Protein AF-A0A6J4S5M1-F1 (afdb_monomer_lite)

Sequence (259 aa):
MTPRRGAIPGRSWAFAGSAVATAALLAVGCGRDEQPAEPPVASAVAPAPPDEVLTVEQASKYRDGQQLTVRGALVIEGGRSRLCHVLLESYPPQCGQVSLQVEGLDRDRLTLEEVRGVAWKSDVTLSGTVADGVLRVSDIVTSTSRGNRAVGPDTSGKRTAGPSIAMERPSEPRPCPLRFGDDEPPQFDARTLLGSREADARAAAERFGCELRVTRRDGRGLDITGDLRADRIDVELRDGFVVALTDEGWTSYAPMPRK

Foldseek 3Di:
DDDDDDDDDDDDDDDDDDDDDDDDDDDDDDDDPPPPPPPPPPPQDPADPPPDEAELVRVLPDAFFHKHKYKAKWKAAPNWIKGANDWDPDVVTDHDDGIATEPPDDCVPDDWDDDPRMTIDGIWIFIATDHPSYGYGPDTPPPPVPPDDPDDPDDPDPPPPDPPQDFDQDPDFDAAQPDPDDPDPRPDGLSVQAFPFPVVSQVVLVVSQAGEAEQEEQNRGDDDDPDAGSRYWYFHYYPRGTRDTDCSRPPVPPPDPDD

Structure (mmCIF, N/CA/C/O backbone):
data_AF-A0A6J4S5M1-F1
#
_entry.id   AF-A0A6J4S5M1-F1
#
loop_
_atom_site.group_PDB
_atom_site.id
_atom_site.type_symbol
_atom_site.label_atom_id
_atom_site.label_alt_id
_atom_site.label_comp_id
_atom_site.label_asym_id
_atom_site.label_entity_id
_atom_site.label_seq_id
_atom_site.pdbx_PDB_ins_code
_atom_site.Cartn_x
_atom_site.Cartn_y
_atom_site.Cartn_z
_atom_site.occupancy
_atom_site.B_iso_or_equiv
_atom_site.auth_seq_id
_atom_site.auth_comp_i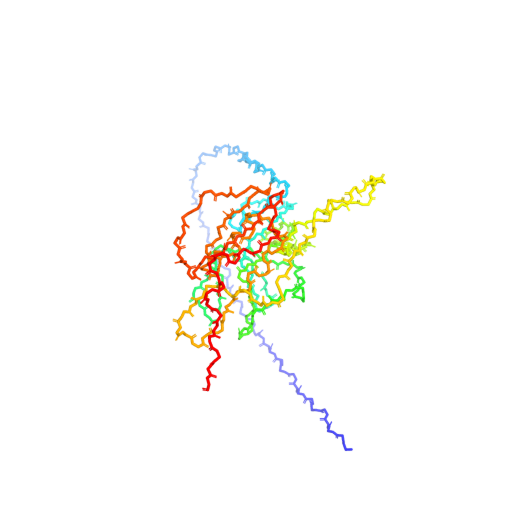d
_atom_site.auth_asym_id
_atom_site.auth_atom_id
_atom_site.pdbx_PDB_model_num
ATOM 1 N N . MET A 1 1 ? 13.535 -50.105 16.460 1.00 51.47 1 MET A N 1
ATOM 2 C CA . MET A 1 1 ? 14.336 -49.305 17.411 1.00 51.47 1 MET A CA 1
ATOM 3 C C . MET A 1 1 ? 13.622 -47.982 17.606 1.00 51.47 1 MET A C 1
ATOM 5 O O . MET A 1 1 ? 13.527 -47.206 16.668 1.00 51.47 1 MET A O 1
ATOM 9 N N . THR A 1 2 ? 13.022 -47.792 18.775 1.00 44.53 2 THR A N 1
ATOM 10 C CA . THR A 1 2 ? 12.067 -46.716 19.075 1.00 44.53 2 THR A CA 1
ATOM 11 C C . THR A 1 2 ? 12.675 -45.843 20.170 1.00 44.53 2 THR A C 1
ATOM 13 O O . THR A 1 2 ? 12.979 -46.393 21.232 1.00 44.53 2 THR A O 1
ATOM 16 N N . PRO A 1 3 ? 12.873 -44.526 19.989 1.00 59.62 3 PRO A N 1
ATOM 17 C CA . PRO A 1 3 ? 13.280 -43.686 21.102 1.00 59.62 3 PRO A CA 1
ATOM 18 C C . PRO A 1 3 ? 12.064 -43.276 21.944 1.00 59.62 3 PRO A C 1
ATOM 20 O O . PRO A 1 3 ? 11.006 -42.888 21.446 1.00 59.62 3 PRO A O 1
ATOM 23 N N . ARG A 1 4 ? 12.250 -43.437 23.255 1.00 59.78 4 ARG A N 1
ATOM 24 C CA . ARG A 1 4 ? 11.322 -43.166 24.355 1.00 59.78 4 ARG A CA 1
ATOM 25 C C . ARG A 1 4 ? 10.960 -41.680 24.452 1.00 59.78 4 ARG A C 1
ATOM 27 O O . ARG A 1 4 ? 11.834 -40.821 24.412 1.00 59.78 4 ARG A O 1
ATOM 34 N N . ARG A 1 5 ? 9.675 -41.410 24.705 1.00 58.78 5 ARG A N 1
ATOM 35 C CA . ARG A 1 5 ? 9.155 -40.126 25.203 1.00 58.78 5 ARG A CA 1
ATOM 36 C C . ARG A 1 5 ? 9.682 -39.880 26.623 1.00 58.78 5 ARG A C 1
ATOM 38 O O . ARG A 1 5 ? 9.411 -40.682 27.515 1.00 58.78 5 ARG A O 1
ATOM 45 N N . GLY A 1 6 ? 10.420 -38.791 26.822 1.00 58.03 6 GLY A N 1
ATOM 46 C CA . GLY A 1 6 ? 10.794 -38.282 28.142 1.00 58.03 6 GLY A CA 1
ATOM 47 C C . GLY A 1 6 ? 9.733 -37.311 28.658 1.00 58.03 6 GLY A C 1
ATOM 48 O O . GLY A 1 6 ? 9.464 -36.298 28.020 1.00 58.03 6 GLY A O 1
ATOM 49 N N . ALA A 1 7 ? 9.121 -37.643 29.793 1.00 61.84 7 ALA A N 1
ATOM 50 C CA . ALA A 1 7 ? 8.240 -36.758 30.545 1.00 61.84 7 ALA A CA 1
ATOM 51 C C . ALA A 1 7 ? 9.083 -35.760 31.358 1.00 61.84 7 ALA A C 1
ATOM 53 O O . ALA A 1 7 ? 10.000 -36.172 32.067 1.00 61.84 7 ALA A O 1
ATOM 54 N N . ILE A 1 8 ? 8.768 -34.466 31.271 1.00 63.97 8 ILE A N 1
ATOM 55 C CA . ILE A 1 8 ? 9.349 -33.426 32.131 1.00 63.97 8 ILE A CA 1
ATOM 56 C C . ILE A 1 8 ? 8.322 -33.100 33.231 1.00 63.97 8 ILE A C 1
ATOM 58 O O . ILE A 1 8 ? 7.173 -32.802 32.897 1.00 63.97 8 ILE A O 1
ATOM 62 N N . PRO A 1 9 ? 8.684 -33.177 34.526 1.00 62.97 9 PRO A N 1
ATOM 63 C CA . PRO A 1 9 ? 7.770 -32.908 35.632 1.00 62.97 9 PRO A CA 1
ATOM 64 C C . PRO A 1 9 ? 7.452 -31.413 35.768 1.00 62.97 9 PRO A C 1
ATOM 66 O O . PRO A 1 9 ? 8.318 -30.549 35.619 1.00 62.97 9 PRO A O 1
ATOM 69 N N . GLY A 1 10 ? 6.183 -31.127 36.070 1.00 55.66 10 GLY A N 1
ATOM 70 C CA . GLY A 1 10 ? 5.645 -29.784 36.252 1.00 55.66 10 GLY A CA 1
ATOM 71 C C . GLY A 1 10 ? 6.246 -29.059 37.456 1.00 55.66 10 GLY A C 1
ATOM 72 O O . GLY A 1 10 ? 6.353 -29.611 38.550 1.00 55.66 10 GLY A O 1
ATOM 73 N N . ARG A 1 11 ? 6.616 -27.793 37.249 1.00 58.16 11 ARG A N 1
ATOM 74 C CA . ARG A 1 11 ? 6.965 -26.860 38.325 1.00 58.16 11 ARG A CA 1
ATOM 75 C C . ARG A 1 11 ? 5.715 -26.074 38.697 1.00 58.16 11 ARG A C 1
ATOM 77 O O . ARG A 1 11 ? 5.285 -25.202 37.949 1.00 58.16 11 ARG A O 1
ATOM 84 N N . SER A 1 12 ? 5.148 -26.398 39.851 1.00 54.44 12 SER A N 1
ATOM 85 C CA . SER A 1 12 ? 4.130 -25.605 40.536 1.00 54.44 12 SER A CA 1
ATOM 86 C C . SER A 1 12 ? 4.778 -24.333 41.085 1.00 54.44 12 SER A C 1
ATOM 88 O O . SER A 1 12 ? 5.712 -24.417 41.880 1.00 54.44 12 SER A O 1
ATOM 90 N N . TRP A 1 13 ? 4.300 -23.161 40.671 1.00 54.44 13 TRP A N 1
ATOM 91 C CA . TRP A 1 13 ? 4.680 -21.887 41.283 1.00 54.44 13 TRP A CA 1
ATOM 92 C C . TRP A 1 13 ? 3.561 -21.482 42.239 1.00 54.44 13 TRP A C 1
ATOM 94 O O . TRP A 1 13 ? 2.485 -21.070 41.815 1.00 54.44 13 TRP A O 1
ATOM 104 N N . ALA A 1 14 ? 3.810 -21.655 43.536 1.00 56.09 14 ALA A N 1
ATOM 105 C CA . ALA A 1 14 ? 3.006 -21.055 44.586 1.00 56.09 14 ALA A CA 1
ATOM 106 C C . ALA A 1 14 ? 3.411 -19.580 44.695 1.00 56.09 14 ALA A C 1
ATOM 108 O O . ALA A 1 14 ? 4.490 -19.271 45.198 1.00 56.09 14 ALA A O 1
ATOM 109 N N . PHE A 1 15 ? 2.571 -18.669 44.208 1.00 59.22 15 PHE A N 1
ATOM 110 C CA . PHE A 1 15 ? 2.710 -17.255 44.535 1.00 59.22 15 PHE A CA 1
ATOM 111 C C . PHE A 1 15 ? 1.973 -16.989 45.846 1.00 59.22 15 PHE A C 1
ATOM 113 O O . PHE A 1 15 ? 0.747 -17.047 45.923 1.00 59.22 15 PHE A O 1
ATOM 120 N N . ALA A 1 16 ? 2.771 -16.770 46.890 1.00 58.41 16 ALA A N 1
ATOM 121 C CA . ALA A 1 16 ? 2.336 -16.301 48.191 1.00 58.41 16 ALA A CA 1
ATOM 122 C C . ALA A 1 16 ? 1.697 -14.912 48.059 1.00 58.41 16 ALA A C 1
ATOM 124 O O . ALA A 1 16 ? 2.229 -14.029 47.386 1.00 58.41 16 ALA A O 1
ATOM 125 N N . GLY A 1 17 ? 0.545 -14.744 48.703 1.00 47.41 17 GLY A N 1
ATOM 126 C CA . GLY A 1 17 ? -0.167 -13.480 48.763 1.00 47.41 17 GLY A CA 1
ATOM 127 C C . GLY A 1 17 ? 0.579 -12.438 49.593 1.00 47.41 17 GLY A C 1
ATOM 128 O O . GLY A 1 17 ? 1.114 -12.732 50.661 1.00 47.41 17 GLY A O 1
ATOM 129 N N . SER A 1 18 ? 0.540 -11.194 49.128 1.00 54.91 18 SER A N 1
ATOM 130 C CA . SER A 1 18 ? 0.771 -10.023 49.966 1.00 54.91 18 SER A CA 1
ATOM 131 C C . SER A 1 18 ? -0.519 -9.223 50.041 1.00 54.91 18 SER A C 1
ATOM 133 O O . SER A 1 18 ? -0.941 -8.589 49.077 1.00 54.91 18 SER A O 1
ATOM 135 N N . ALA A 1 19 ? -1.145 -9.288 51.213 1.00 51.66 19 ALA A N 1
ATOM 136 C CA . ALA A 1 19 ? -2.118 -8.315 51.666 1.00 51.66 19 ALA A CA 1
ATOM 137 C C . ALA A 1 19 ? -1.393 -6.981 51.893 1.00 51.66 19 ALA A C 1
ATOM 139 O O . ALA A 1 19 ? -0.405 -6.944 52.627 1.00 51.66 19 ALA A O 1
ATOM 140 N N . VAL A 1 20 ? -1.872 -5.893 51.287 1.00 56.34 20 VAL A N 1
ATOM 141 C CA . VAL A 1 20 ? -1.439 -4.536 51.641 1.00 56.34 20 VAL A CA 1
ATOM 142 C C . VAL A 1 20 ? -2.659 -3.678 51.947 1.00 56.34 20 VAL A C 1
ATOM 144 O O . VAL A 1 20 ? -3.642 -3.650 51.211 1.00 56.34 20 VAL A O 1
ATOM 147 N N . ALA A 1 21 ? -2.542 -3.049 53.112 1.00 51.88 21 ALA A N 1
ATOM 148 C CA . ALA A 1 21 ? -3.505 -2.291 53.880 1.00 51.88 21 ALA A CA 1
ATOM 149 C C . ALA A 1 21 ? -4.270 -1.204 53.112 1.00 51.88 21 ALA A C 1
ATOM 151 O O . ALA A 1 21 ? -3.707 -0.354 52.427 1.00 51.88 21 ALA A O 1
ATOM 152 N N . THR A 1 22 ? -5.573 -1.192 53.373 1.00 52.47 22 THR A N 1
ATOM 153 C CA . THR A 1 22 ? -6.498 -0.080 53.180 1.00 52.47 22 THR A CA 1
ATOM 154 C C . THR A 1 22 ? -6.103 1.081 54.100 1.00 52.47 22 THR A C 1
ATOM 156 O O . THR A 1 22 ? -6.189 0.956 55.319 1.00 52.47 22 THR A O 1
ATOM 159 N N . ALA A 1 23 ? -5.692 2.218 53.535 1.00 62.56 23 ALA A N 1
ATOM 160 C CA . ALA A 1 23 ? -5.557 3.476 54.266 1.00 62.56 23 ALA A CA 1
ATOM 161 C C . ALA A 1 23 ? -6.645 4.446 53.790 1.00 62.56 23 ALA A C 1
ATOM 163 O O . ALA A 1 23 ? -6.600 4.964 52.676 1.00 62.56 23 ALA A O 1
ATOM 164 N N . ALA A 1 24 ? -7.643 4.646 54.650 1.00 59.38 24 ALA A N 1
ATOM 165 C CA . ALA A 1 24 ? -8.670 5.662 54.503 1.00 59.38 24 ALA A CA 1
ATOM 166 C C . ALA A 1 24 ? -8.089 7.038 54.866 1.00 59.38 24 ALA A C 1
ATOM 168 O O . ALA A 1 24 ? -7.598 7.228 55.978 1.00 59.38 24 ALA A O 1
ATOM 169 N N . LEU A 1 25 ? -8.183 8.001 53.949 1.00 66.19 25 LEU A N 1
ATOM 170 C CA . LEU A 1 25 ? -7.948 9.418 54.221 1.00 66.19 25 LEU A CA 1
ATOM 171 C C . LEU A 1 25 ? -9.183 10.210 53.789 1.00 66.19 25 LEU A C 1
ATOM 173 O O . LEU A 1 25 ? -9.481 10.353 52.607 1.00 66.19 25 LEU A O 1
ATOM 177 N N . LEU A 1 26 ? -9.913 10.685 54.798 1.00 64.19 26 LEU A N 1
ATOM 178 C CA . LEU A 1 26 ? -10.997 11.651 54.690 1.00 64.19 26 LEU A CA 1
ATOM 179 C C . LEU A 1 26 ? -10.384 13.046 54.520 1.00 64.19 26 LEU A C 1
ATOM 181 O O . LEU A 1 26 ? -9.675 13.514 55.409 1.00 64.19 26 LEU A O 1
ATOM 185 N N . ALA A 1 27 ? -10.693 13.723 53.416 1.00 62.88 27 ALA A N 1
ATOM 186 C CA . ALA A 1 27 ? -10.481 15.159 53.270 1.00 62.88 27 ALA A CA 1
ATOM 187 C C . ALA A 1 27 ? -11.801 15.814 52.845 1.00 62.88 27 ALA A C 1
ATOM 189 O O . ALA A 1 27 ? -12.258 15.673 51.714 1.00 62.88 27 ALA A O 1
ATOM 190 N N . VAL A 1 28 ? -12.420 16.502 53.805 1.00 69.50 28 VAL A N 1
ATOM 191 C CA . VAL A 1 28 ? -13.547 17.422 53.629 1.00 69.50 28 VAL A CA 1
ATOM 192 C C . VAL A 1 28 ? -12.989 18.735 53.072 1.00 69.50 28 VAL A C 1
ATOM 194 O O . VAL A 1 28 ? -12.119 19.339 53.695 1.00 69.50 28 VAL A O 1
ATOM 197 N N . GLY A 1 29 ? -13.478 19.174 51.910 1.00 53.75 29 GLY A N 1
ATOM 198 C CA . GLY A 1 29 ? -13.115 20.449 51.287 1.00 53.75 29 GLY A CA 1
ATOM 199 C C . GLY A 1 29 ? -14.322 21.083 50.596 1.00 53.75 29 GLY A C 1
ATOM 200 O O . GLY A 1 29 ? -14.953 20.461 49.749 1.00 53.75 29 GLY A O 1
ATOM 201 N N . CYS A 1 30 ? -14.660 22.298 51.024 1.00 65.94 30 CYS A N 1
ATOM 202 C CA . CYS A 1 30 ? -15.907 23.014 50.770 1.00 65.94 30 CYS A CA 1
ATOM 203 C C . CYS A 1 30 ? -16.084 23.560 49.342 1.00 65.94 30 CYS A C 1
ATOM 205 O O . CYS A 1 30 ? -15.150 24.099 48.755 1.00 65.94 30 CYS A O 1
ATOM 207 N N . GLY A 1 31 ? -17.344 23.545 48.892 1.00 53.50 31 GLY A N 1
ATOM 208 C CA . GLY A 1 31 ? -18.021 24.673 48.242 1.00 53.50 31 GLY A CA 1
ATOM 209 C C . GLY A 1 31 ? -17.458 25.155 46.910 1.00 53.50 31 GLY A C 1
ATOM 210 O O . GLY A 1 31 ? -16.736 26.148 46.858 1.00 53.50 31 GLY A O 1
ATOM 211 N N . ARG A 1 32 ? -17.895 24.526 45.820 1.00 54.03 32 ARG A N 1
ATOM 212 C CA . ARG A 1 32 ? -17.927 25.161 44.502 1.00 54.03 32 ARG A CA 1
ATOM 213 C C . ARG A 1 32 ? -19.351 25.055 43.984 1.00 54.03 32 ARG A C 1
ATOM 215 O O . ARG A 1 32 ? -19.880 23.951 43.938 1.00 54.03 32 ARG A O 1
ATOM 222 N N . ASP A 1 33 ? -19.948 26.199 43.665 1.00 53.25 33 ASP A N 1
ATOM 223 C CA . ASP A 1 33 ? -21.255 26.300 43.027 1.00 53.25 33 ASP A CA 1
ATOM 224 C C . ASP A 1 33 ? -21.344 25.322 41.853 1.00 53.25 33 ASP A C 1
ATOM 226 O O . ASP A 1 33 ? -20.608 25.411 40.866 1.00 53.25 33 ASP A O 1
ATOM 230 N N . GLU A 1 34 ? -22.224 24.343 42.023 1.00 54.97 34 GLU A N 1
ATOM 231 C CA . GLU A 1 34 ? -22.513 23.278 41.080 1.00 54.97 34 GLU A CA 1
ATOM 232 C C . GLU A 1 34 ? -23.358 23.882 39.959 1.00 54.97 34 GLU A C 1
ATOM 234 O O . GLU A 1 34 ? -24.583 23.796 39.952 1.00 54.97 34 GLU A O 1
ATOM 239 N N . GLN A 1 35 ? -22.699 24.588 39.037 1.00 69.31 35 GLN A N 1
ATOM 240 C CA . GLN A 1 35 ? -23.314 24.977 37.778 1.00 69.31 35 GLN A CA 1
ATOM 241 C C . GLN A 1 35 ? -23.708 23.674 37.078 1.00 69.31 35 GLN A C 1
ATOM 243 O O . GLN A 1 35 ? -22.804 22.884 36.792 1.00 69.31 35 GLN A O 1
ATOM 248 N N . PRO A 1 36 ? -25.010 23.408 36.842 1.00 68.50 36 PRO A N 1
ATOM 249 C CA . PRO A 1 36 ? -25.447 22.193 36.177 1.00 68.50 36 PRO A CA 1
ATOM 250 C C . PRO A 1 36 ? -24.706 22.106 34.851 1.00 68.50 36 PRO A C 1
ATOM 252 O O . PRO A 1 36 ? -24.950 22.898 33.941 1.00 68.50 36 PRO A O 1
ATOM 255 N N . ALA A 1 37 ? -23.721 21.212 34.787 1.00 62.72 37 ALA A N 1
ATOM 256 C CA . ALA A 1 37 ? -22.994 20.952 33.569 1.00 62.72 37 ALA A CA 1
ATOM 257 C C . ALA A 1 37 ? -24.025 20.371 32.610 1.00 62.72 37 ALA A C 1
ATOM 259 O O . ALA A 1 37 ? -24.445 19.222 32.763 1.00 62.72 37 ALA A O 1
ATOM 260 N N . GLU A 1 38 ? -24.487 21.191 31.665 1.00 61.22 38 GLU A N 1
ATOM 261 C CA . GLU A 1 38 ? -25.187 20.676 30.502 1.00 61.22 38 GLU A CA 1
ATOM 262 C C . GLU A 1 38 ? -24.309 19.548 29.947 1.00 61.22 38 GLU A C 1
ATOM 264 O O . GLU A 1 38 ? -23.099 19.752 29.775 1.00 61.22 38 GLU A O 1
ATOM 269 N N . PRO A 1 39 ? -24.861 18.333 29.767 1.00 67.44 39 PRO A N 1
ATOM 270 C CA . PRO A 1 39 ? -24.080 17.218 29.264 1.00 67.44 39 PRO A CA 1
ATOM 271 C C . PRO A 1 39 ? -23.397 17.696 27.983 1.00 67.44 39 PRO A C 1
ATOM 273 O O . PRO A 1 39 ? -24.084 18.291 27.147 1.00 67.44 39 PRO A O 1
ATOM 276 N N . PRO A 1 40 ? -22.071 17.503 27.825 1.00 63.91 40 PRO A N 1
ATOM 277 C CA . PRO A 1 40 ? -21.396 17.918 26.610 1.00 63.91 40 PRO A CA 1
ATOM 278 C C . PRO A 1 40 ? -22.157 17.272 25.464 1.00 63.91 40 PRO A C 1
ATOM 280 O O . PRO A 1 40 ? -22.224 16.044 25.368 1.00 63.91 40 PRO A O 1
ATOM 283 N N . VAL A 1 41 ? -22.803 18.102 24.646 1.00 55.75 41 VAL A N 1
ATOM 284 C CA . VAL A 1 41 ? -23.442 17.654 23.418 1.00 55.75 41 VAL A CA 1
ATOM 285 C C . VAL A 1 41 ? -22.320 17.041 22.602 1.00 55.75 41 VAL A C 1
ATOM 287 O O . VAL A 1 41 ? -21.458 17.738 22.078 1.00 55.75 41 VAL A O 1
ATOM 290 N N . ALA A 1 42 ? -22.242 15.712 22.645 1.00 58.59 42 ALA A N 1
ATOM 291 C CA . ALA A 1 42 ? -21.146 14.950 22.093 1.00 58.59 42 ALA A CA 1
ATOM 292 C C . ALA A 1 42 ? -21.189 15.139 20.585 1.00 58.59 42 ALA A C 1
ATOM 294 O O . ALA A 1 42 ? -21.863 14.356 19.915 1.00 58.59 42 ALA A O 1
ATOM 295 N N . SER A 1 43 ? -20.499 16.172 20.080 1.00 58.03 43 SER A N 1
ATOM 296 C CA . SER A 1 43 ? -20.411 16.516 18.663 1.00 58.03 43 SER A CA 1
ATOM 297 C C . SER A 1 43 ? -20.217 15.231 17.888 1.00 58.03 43 SER A C 1
ATOM 299 O O . SER A 1 43 ? -19.180 14.566 17.998 1.00 58.03 43 SER A O 1
ATOM 301 N N . ALA A 1 44 ? -21.295 14.804 17.236 1.00 62.22 44 ALA A N 1
ATOM 302 C CA . ALA A 1 44 ? -21.318 13.566 16.498 1.00 62.22 44 ALA A CA 1
ATOM 303 C C . ALA A 1 44 ? -20.282 13.735 15.393 1.00 62.22 44 ALA A C 1
ATOM 305 O O . ALA A 1 44 ? -20.430 14.596 14.527 1.00 62.22 44 ALA A O 1
ATOM 306 N N . VAL A 1 45 ? -19.193 12.972 15.480 1.00 67.81 45 VAL A N 1
ATOM 307 C CA . VAL A 1 45 ? -18.247 12.867 14.373 1.00 67.81 45 VAL A CA 1
ATOM 308 C C . VAL A 1 45 ? -19.072 12.339 13.210 1.00 67.81 45 VAL A C 1
ATOM 310 O O . VAL A 1 45 ? -19.742 11.312 13.359 1.00 67.81 45 VAL A O 1
ATOM 313 N N . ALA A 1 46 ? -19.102 13.090 12.109 1.00 70.69 46 ALA A N 1
ATOM 314 C CA . ALA A 1 46 ? -19.819 12.676 10.915 1.00 70.69 46 ALA A CA 1
ATOM 315 C C . ALA A 1 46 ? -19.368 11.255 10.529 1.00 70.69 46 ALA A C 1
ATOM 317 O O . ALA A 1 46 ? -18.185 10.936 10.691 1.00 70.69 46 ALA A O 1
ATOM 318 N N . PRO A 1 47 ? -20.286 10.385 10.078 1.00 71.38 47 PRO A N 1
ATOM 319 C CA . PRO A 1 47 ? -19.907 9.050 9.637 1.00 71.38 47 PRO A CA 1
ATOM 320 C C . PRO A 1 47 ? -18.839 9.157 8.544 1.00 71.38 47 PRO A C 1
ATOM 322 O O . PRO A 1 47 ? -18.935 10.027 7.674 1.00 71.38 47 PRO A O 1
ATOM 325 N N . ALA A 1 48 ? -17.823 8.291 8.608 1.00 68.81 48 ALA A N 1
ATOM 326 C CA . ALA A 1 48 ? -16.805 8.211 7.567 1.00 68.81 48 ALA A CA 1
ATOM 327 C C . ALA A 1 48 ? -17.478 7.997 6.198 1.00 68.81 48 ALA A C 1
ATOM 329 O O . ALA A 1 48 ? -18.447 7.227 6.117 1.00 68.81 48 ALA A O 1
ATOM 330 N N . PRO A 1 49 ? -16.992 8.632 5.119 1.00 74.31 49 PRO A N 1
ATOM 331 C CA . PRO A 1 49 ? -17.453 8.309 3.782 1.00 74.31 49 PRO A CA 1
ATOM 332 C C . PRO A 1 49 ? -17.236 6.814 3.513 1.00 74.31 49 PRO A C 1
ATOM 334 O O . PRO A 1 49 ? -16.154 6.291 3.806 1.00 74.31 49 PRO A O 1
ATOM 337 N N . PRO A 1 50 ? -18.236 6.105 2.961 1.00 69.50 50 PRO A N 1
ATOM 338 C CA . PRO A 1 50 ? -18.013 4.746 2.501 1.00 69.50 50 PRO A CA 1
ATOM 339 C C . PRO A 1 50 ? -16.903 4.775 1.441 1.00 69.50 50 PRO A C 1
ATOM 341 O O . PRO A 1 50 ? -16.874 5.663 0.592 1.00 69.50 50 PRO A O 1
ATOM 344 N N . ASP A 1 51 ? -15.985 3.816 1.523 1.00 77.38 51 ASP A N 1
ATOM 345 C CA . ASP A 1 51 ? -14.852 3.615 0.606 1.00 77.38 51 ASP A CA 1
ATOM 346 C C . ASP A 1 51 ? -13.636 4.551 0.765 1.00 77.38 51 ASP A C 1
ATOM 348 O O . ASP A 1 51 ? -12.654 4.394 0.034 1.00 77.38 51 ASP A O 1
ATOM 352 N N . GLU A 1 52 ? -13.622 5.470 1.737 1.00 91.12 52 GLU A N 1
ATOM 353 C CA . GLU A 1 52 ? -12.406 6.239 2.031 1.00 91.12 52 GLU A CA 1
ATOM 354 C C . GLU A 1 52 ? -11.354 5.369 2.744 1.00 91.12 52 GLU A C 1
ATOM 356 O O . GLU A 1 52 ? -11.639 4.679 3.727 1.00 91.12 52 GLU A O 1
ATOM 361 N N . VAL A 1 53 ? -10.112 5.407 2.248 1.00 94.25 53 VAL A N 1
ATOM 362 C CA . VAL A 1 53 ? -8.965 4.761 2.898 1.00 94.25 53 VAL A CA 1
ATOM 363 C C . VAL A 1 53 ? -8.337 5.747 3.876 1.00 94.25 53 VAL A C 1
ATOM 365 O O . VAL A 1 53 ? -7.684 6.707 3.474 1.00 94.25 53 VAL A O 1
ATOM 368 N N . LEU A 1 54 ? -8.512 5.480 5.164 1.00 95.31 54 LEU A N 1
ATOM 369 C CA . LEU A 1 54 ? -8.034 6.315 6.259 1.00 95.31 54 LEU A CA 1
ATOM 370 C C . LEU A 1 54 ? -6.613 5.932 6.676 1.00 95.31 54 LEU A C 1
ATOM 372 O O . LEU A 1 54 ? -6.226 4.763 6.629 1.00 95.31 54 LEU A O 1
ATOM 376 N N . THR A 1 55 ? -5.838 6.894 7.168 1.00 96.44 55 THR A N 1
ATOM 377 C CA . THR A 1 55 ? -4.615 6.593 7.923 1.00 96.44 55 THR A CA 1
ATOM 378 C C . THR A 1 55 ? -4.964 6.094 9.326 1.00 96.44 55 THR A C 1
ATOM 380 O O . THR A 1 55 ? -6.052 6.348 9.842 1.00 96.44 55 THR A O 1
ATOM 383 N N . VAL A 1 56 ? -4.022 5.426 9.994 1.00 96.75 56 VAL A N 1
ATOM 384 C CA . VAL A 1 56 ? -4.188 4.992 11.395 1.00 96.75 56 VAL A CA 1
ATOM 385 C C . VAL A 1 56 ? -4.540 6.157 12.334 1.00 96.75 56 VAL A C 1
ATOM 387 O O . VAL A 1 56 ? -5.367 5.996 13.228 1.00 96.75 56 VAL A O 1
ATOM 390 N N . GLU A 1 57 ? -3.950 7.338 12.125 1.00 95.38 57 GLU A N 1
ATOM 391 C CA . GLU A 1 57 ? -4.220 8.530 12.941 1.00 95.38 57 GLU A CA 1
ATOM 392 C C . GLU A 1 57 ? -5.618 9.114 12.702 1.00 95.38 57 GLU A C 1
ATOM 394 O O . GLU A 1 57 ? -6.236 9.660 13.612 1.00 95.38 57 GLU A O 1
ATOM 399 N N . GLN A 1 58 ? -6.138 9.006 11.480 1.00 94.88 58 GLN A N 1
ATOM 400 C CA . GLN A 1 58 ? -7.522 9.374 11.194 1.00 94.88 58 GLN A CA 1
ATOM 401 C C . GLN A 1 58 ? -8.478 8.341 11.793 1.00 94.88 58 GLN A C 1
ATOM 403 O O . GLN A 1 58 ? -9.429 8.720 12.470 1.00 94.88 58 GLN A O 1
ATOM 408 N N . ALA A 1 59 ? -8.197 7.048 11.603 1.00 95.00 59 ALA A N 1
ATOM 409 C CA . ALA A 1 59 ? -9.015 5.945 12.097 1.00 95.00 59 ALA A CA 1
ATOM 410 C C . ALA A 1 59 ? -9.190 5.969 13.625 1.00 95.00 59 ALA A C 1
ATOM 412 O O . ALA A 1 59 ? -10.282 5.693 14.114 1.00 95.00 59 ALA A O 1
ATOM 413 N N . SER A 1 60 ? -8.160 6.362 14.383 1.00 93.88 60 SER A N 1
ATOM 414 C CA . SER A 1 60 ? -8.230 6.446 15.850 1.00 93.88 60 SER A CA 1
ATOM 415 C C . SER A 1 60 ? -9.163 7.541 16.380 1.00 93.88 60 SER A C 1
ATOM 417 O O . SER A 1 60 ? -9.478 7.548 17.568 1.00 93.88 60 SER A O 1
ATOM 419 N N . LYS A 1 61 ? -9.611 8.466 15.521 1.00 92.69 61 LYS A N 1
ATOM 420 C CA . LYS A 1 61 ? -10.552 9.542 15.873 1.00 92.69 61 LYS A CA 1
ATOM 421 C C . LYS A 1 61 ? -12.017 9.124 15.688 1.00 92.69 61 LYS A C 1
ATOM 423 O O . LYS A 1 61 ? -12.912 9.865 16.096 1.00 92.69 61 LYS A O 1
ATOM 428 N N . TYR A 1 62 ? -12.276 7.969 15.073 1.00 89.69 62 TYR A N 1
ATOM 429 C CA . TYR A 1 62 ? -13.628 7.460 14.852 1.00 89.69 62 TYR A CA 1
ATOM 430 C C . TYR A 1 62 ? -14.160 6.699 16.068 1.00 89.69 62 TYR A C 1
ATOM 432 O O . TYR A 1 62 ? -13.410 6.205 16.906 1.00 89.69 62 TYR A O 1
ATOM 440 N N . ARG A 1 63 ? -15.491 6.647 16.170 1.00 83.25 63 ARG A N 1
ATOM 441 C CA . ARG A 1 63 ? -16.207 6.011 17.282 1.00 83.25 63 ARG A CA 1
ATOM 442 C C . ARG A 1 63 ? -16.395 4.513 17.046 1.00 83.25 63 ARG A C 1
ATOM 444 O O . ARG A 1 63 ? -16.343 4.042 15.909 1.00 83.25 63 ARG A O 1
ATOM 451 N N . ASP A 1 64 ? -16.707 3.806 18.125 1.00 90.62 64 ASP A N 1
ATOM 452 C CA . ASP A 1 64 ? -17.022 2.381 18.100 1.00 90.62 64 ASP A CA 1
ATOM 453 C C . ASP A 1 64 ? -18.213 2.054 17.187 1.00 90.62 64 ASP A C 1
ATOM 455 O O . ASP A 1 64 ? -19.164 2.828 17.051 1.00 90.62 64 ASP A O 1
ATOM 459 N N . GLY A 1 65 ? -18.151 0.881 16.560 1.00 89.88 65 GLY A N 1
ATOM 460 C CA . GLY A 1 65 ? -19.161 0.341 15.655 1.00 89.88 65 GLY A CA 1
ATOM 461 C C . GLY A 1 65 ? -19.046 0.798 14.199 1.00 89.88 65 GLY A C 1
ATOM 462 O O . GLY A 1 65 ? -19.828 0.336 13.370 1.00 89.88 65 GLY A O 1
ATOM 463 N N . GLN A 1 66 ? -18.098 1.672 13.849 1.00 90.31 66 GLN A N 1
ATOM 464 C CA . GLN A 1 66 ? -17.941 2.136 12.467 1.00 90.31 66 GLN A CA 1
ATOM 465 C C . GLN A 1 66 ? -17.114 1.167 11.617 1.00 90.31 66 GLN A C 1
ATOM 467 O O . GLN A 1 66 ? -16.050 0.708 12.037 1.00 90.31 66 GLN A O 1
ATOM 472 N N . GLN A 1 67 ? -17.596 0.890 10.402 1.00 93.81 67 GLN A N 1
ATOM 473 C CA . GLN A 1 67 ? -16.847 0.164 9.378 1.00 93.81 67 GLN A CA 1
ATOM 474 C C . GLN A 1 67 ? -15.854 1.120 8.714 1.00 93.81 67 GLN A C 1
ATOM 476 O O . GLN A 1 67 ? -16.266 2.096 8.093 1.00 93.81 67 GLN A O 1
ATOM 481 N N . LEU A 1 68 ? -14.562 0.824 8.821 1.00 95.62 68 LEU A N 1
ATOM 482 C CA . LEU A 1 68 ? -13.480 1.640 8.281 1.00 95.62 68 LEU A CA 1
ATOM 483 C C . LEU A 1 68 ? -12.582 0.806 7.364 1.00 95.62 68 LEU A C 1
ATOM 485 O O . LEU A 1 68 ? -12.435 -0.405 7.538 1.00 95.62 68 LEU A O 1
ATOM 489 N N . THR A 1 69 ? -11.921 1.484 6.428 1.00 95.69 69 THR A N 1
ATOM 490 C CA . THR A 1 69 ? -10.784 0.940 5.682 1.00 95.69 69 THR A CA 1
ATOM 491 C C . THR A 1 69 ? -9.548 1.732 6.077 1.00 95.69 69 THR A C 1
ATOM 493 O O . THR A 1 69 ? -9.501 2.941 5.879 1.00 95.69 69 THR A O 1
ATOM 496 N N . VAL A 1 70 ? -8.563 1.069 6.678 1.00 96.75 70 VAL A N 1
ATOM 497 C CA . VAL A 1 70 ? -7.411 1.715 7.311 1.00 96.75 70 VAL A CA 1
ATOM 498 C C . VAL A 1 70 ? -6.118 1.222 6.679 1.00 96.75 70 VAL A C 1
ATOM 500 O O . VAL A 1 70 ? -5.877 0.017 6.587 1.00 96.75 70 VAL A O 1
ATOM 503 N N . ARG A 1 71 ? -5.267 2.161 6.269 1.00 97.38 71 ARG A N 1
ATOM 504 C CA . ARG A 1 71 ? -3.926 1.915 5.741 1.00 97.38 71 ARG A CA 1
ATOM 505 C C . ARG A 1 71 ? -2.861 2.228 6.790 1.00 97.38 71 ARG A C 1
ATOM 507 O O . ARG A 1 71 ? -2.926 3.256 7.468 1.00 97.38 71 ARG A O 1
ATOM 514 N N . GLY A 1 72 ? -1.859 1.360 6.892 1.00 97.12 72 GLY A N 1
ATOM 515 C CA . GLY A 1 72 ? -0.698 1.556 7.758 1.00 97.12 72 GLY A CA 1
ATOM 516 C C . GLY A 1 72 ? 0.315 0.419 7.656 1.00 97.12 72 GLY A C 1
ATOM 517 O O . GLY A 1 72 ? 0.176 -0.478 6.825 1.00 97.12 72 GLY A O 1
ATOM 518 N N . ALA A 1 73 ? 1.318 0.443 8.529 1.00 97.62 73 ALA A N 1
ATOM 519 C CA . ALA A 1 73 ? 2.271 -0.650 8.678 1.00 97.62 73 ALA A CA 1
ATOM 520 C C . ALA A 1 73 ? 1.757 -1.656 9.713 1.00 97.62 73 ALA A C 1
ATOM 522 O O . ALA A 1 73 ? 1.251 -1.263 10.757 1.00 97.62 73 ALA A O 1
ATOM 523 N N . LEU A 1 74 ? 1.890 -2.952 9.463 1.00 98.19 74 LEU A N 1
ATOM 524 C CA . LEU A 1 74 ? 1.500 -3.992 10.410 1.00 98.19 74 LEU A CA 1
ATOM 525 C C . LEU A 1 74 ? 2.721 -4.488 11.180 1.00 98.19 74 LEU A C 1
ATOM 527 O O . LEU A 1 74 ? 3.721 -4.842 10.563 1.00 98.19 74 LEU A O 1
ATOM 531 N N . VAL A 1 75 ? 2.607 -4.583 12.504 1.00 98.38 75 VAL A N 1
ATOM 532 C CA . VAL A 1 75 ? 3.586 -5.233 13.387 1.00 98.38 75 VAL A CA 1
ATOM 533 C C . VAL A 1 75 ? 2.870 -6.269 14.247 1.00 98.38 75 VAL A C 1
ATOM 535 O O . VAL A 1 75 ? 1.808 -5.996 14.810 1.00 98.38 75 VAL A O 1
ATOM 538 N N . ILE A 1 76 ? 3.452 -7.462 14.352 1.00 98.31 76 ILE A N 1
ATOM 539 C CA . ILE A 1 76 ? 2.959 -8.578 15.154 1.00 98.31 76 ILE A CA 1
ATOM 540 C C . ILE A 1 76 ? 4.065 -9.018 16.109 1.00 98.31 76 ILE A C 1
ATOM 542 O O . ILE A 1 76 ? 5.116 -9.485 15.677 1.00 98.31 76 ILE A O 1
ATOM 546 N N . GLU A 1 77 ? 3.809 -8.908 17.409 1.00 98.06 77 GLU A N 1
ATOM 547 C CA . GLU A 1 77 ? 4.747 -9.287 18.469 1.00 98.06 77 GLU A CA 1
ATOM 548 C C . GLU A 1 77 ? 3.980 -9.942 19.621 1.00 98.06 77 GLU A C 1
ATOM 550 O O . GLU A 1 77 ? 2.930 -9.456 20.047 1.00 98.06 77 GLU A O 1
ATOM 555 N N . GLY A 1 78 ? 4.476 -11.079 20.121 1.00 96.25 78 GLY A N 1
ATOM 556 C CA . GLY A 1 78 ? 3.855 -11.764 21.262 1.00 96.25 78 GLY A CA 1
ATOM 557 C C . GLY A 1 78 ? 2.382 -12.137 21.034 1.00 96.25 78 GLY A C 1
ATOM 558 O O . GLY A 1 78 ? 1.584 -12.103 21.968 1.00 96.25 78 GLY A O 1
ATOM 559 N N . GLY A 1 79 ? 2.004 -12.426 19.784 1.00 95.81 79 GLY A N 1
ATOM 560 C CA . GLY A 1 79 ? 0.626 -12.741 19.388 1.00 95.81 79 GLY A CA 1
ATOM 561 C C . GLY A 1 79 ? -0.311 -11.532 19.272 1.00 95.81 79 GLY A C 1
ATOM 562 O O . GLY A 1 79 ? -1.487 -11.712 18.970 1.00 95.81 79 GLY A O 1
ATOM 563 N N . ARG A 1 80 ? 0.182 -10.307 19.483 1.00 97.75 80 ARG A N 1
ATOM 564 C CA . ARG A 1 80 ? -0.600 -9.072 19.351 1.00 97.75 80 ARG A CA 1
ATOM 565 C C . ARG A 1 80 ? -0.289 -8.412 18.019 1.00 97.75 80 ARG A C 1
ATOM 567 O O . ARG A 1 80 ? 0.877 -8.206 17.702 1.00 97.75 80 ARG A O 1
ATOM 574 N N . SER A 1 81 ? -1.329 -8.053 17.274 1.00 98.31 81 SER A N 1
ATOM 575 C CA . SER A 1 81 ? -1.197 -7.327 16.011 1.00 98.31 81 SER A CA 1
ATOM 576 C C . SER A 1 81 ? -1.509 -5.848 16.227 1.00 98.31 81 SER A C 1
ATOM 578 O O . SER A 1 81 ? -2.491 -5.505 16.889 1.00 98.31 81 SER A O 1
ATOM 580 N N . ARG A 1 82 ? -0.675 -4.965 15.679 1.00 98.38 82 ARG A N 1
ATOM 581 C CA . ARG A 1 82 ? -0.856 -3.510 15.706 1.00 98.38 82 ARG A CA 1
ATOM 582 C C . ARG A 1 82 ? -0.674 -2.942 14.306 1.00 98.38 82 ARG A C 1
ATOM 584 O O . ARG A 1 82 ? 0.298 -3.264 13.630 1.00 98.38 82 ARG A O 1
ATOM 591 N N . LEU A 1 83 ? -1.592 -2.074 13.900 1.00 98.25 83 LEU A N 1
ATOM 592 C CA . LEU A 1 83 ? -1.461 -1.248 12.709 1.00 98.25 83 LEU A CA 1
ATOM 593 C C . LEU A 1 83 ? -0.840 0.087 13.135 1.00 98.25 83 LEU A C 1
ATOM 595 O O . LEU A 1 83 ? -1.468 0.868 13.845 1.00 98.25 83 LEU A O 1
ATOM 599 N N . CYS A 1 84 ? 0.412 0.327 12.775 1.00 98.25 84 CYS A N 1
ATOM 600 C CA . CYS A 1 84 ? 1.167 1.529 13.093 1.00 98.25 84 CYS A CA 1
ATOM 601 C C . CYS A 1 84 ? 0.971 2.592 12.001 1.00 98.25 84 CYS A C 1
ATOM 603 O O . CYS A 1 84 ? 0.953 2.275 10.810 1.00 98.25 84 CYS A O 1
ATOM 605 N N . HIS A 1 85 ? 0.897 3.866 12.394 1.00 97.12 85 HIS A N 1
ATOM 606 C CA . HIS A 1 85 ? 0.985 4.973 11.436 1.00 97.12 85 HIS A CA 1
ATOM 607 C C . HIS A 1 85 ? 2.383 5.054 10.801 1.00 97.12 85 HIS A C 1
ATOM 609 O O . HIS A 1 85 ? 2.509 5.229 9.593 1.00 97.12 85 HIS A O 1
ATOM 615 N N . VAL A 1 86 ? 3.419 4.893 11.631 1.00 96.19 86 VAL A N 1
ATOM 616 C CA . VAL A 1 86 ? 4.841 4.949 11.268 1.00 96.19 86 VAL A CA 1
ATOM 617 C C . VAL A 1 86 ? 5.585 3.834 12.009 1.00 96.19 86 VAL A C 1
ATOM 619 O O . VAL A 1 86 ? 5.258 3.531 13.163 1.00 96.19 86 VAL A O 1
ATOM 622 N N . LEU A 1 87 ? 6.574 3.231 11.346 1.00 97.44 87 LEU A N 1
ATOM 623 C CA . LEU A 1 87 ? 7.560 2.341 11.962 1.00 97.44 87 LEU A CA 1
ATOM 624 C C . LEU A 1 87 ? 8.775 3.155 12.415 1.00 97.44 87 LEU A C 1
ATOM 626 O O . LEU A 1 87 ? 9.234 4.034 11.691 1.00 97.44 87 LEU A O 1
ATOM 630 N N . LEU A 1 88 ? 9.299 2.862 13.601 1.00 97.12 88 LEU A N 1
ATOM 631 C CA . LEU A 1 88 ? 10.569 3.422 14.061 1.00 97.12 88 LEU A CA 1
ATOM 632 C C . LEU A 1 88 ? 11.741 2.760 13.326 1.00 97.12 88 LEU A C 1
ATOM 634 O O . LEU A 1 88 ? 11.658 1.592 12.944 1.00 97.12 88 LEU A O 1
ATOM 638 N N . GLU A 1 89 ? 12.850 3.488 13.190 1.00 93.38 89 GLU A N 1
ATOM 639 C CA . GLU A 1 89 ? 14.099 3.024 12.567 1.00 93.38 89 GLU A CA 1
ATOM 640 C C . GLU A 1 89 ? 14.869 2.043 13.480 1.00 93.38 89 GLU A C 1
ATOM 642 O O . GLU A 1 89 ? 16.013 2.266 13.872 1.00 93.38 89 GLU A O 1
ATOM 647 N N . SER A 1 90 ? 14.218 0.944 13.868 1.00 95.06 90 SER A N 1
ATOM 648 C CA . SER A 1 90 ? 14.793 -0.156 14.645 1.00 95.06 90 SER A CA 1
ATOM 649 C C . SER A 1 90 ? 14.699 -1.475 13.879 1.00 95.06 90 SER A C 1
ATOM 651 O O . SER A 1 90 ? 13.882 -1.625 12.974 1.00 95.06 90 SER A O 1
ATOM 653 N N . TYR A 1 91 ? 15.508 -2.467 14.264 1.00 95.44 91 TYR A N 1
ATOM 654 C CA . TYR A 1 91 ? 15.447 -3.807 13.674 1.00 95.44 91 TYR A CA 1
ATOM 655 C C . TYR A 1 91 ? 15.408 -4.892 14.764 1.00 95.44 91 TYR A C 1
ATOM 657 O O . TYR A 1 91 ? 16.445 -5.132 15.386 1.00 95.44 91 TYR A O 1
ATOM 665 N N . PRO A 1 92 ? 14.268 -5.567 15.032 1.00 96.00 92 PRO A N 1
ATOM 666 C CA . PRO A 1 92 ? 12.993 -5.458 14.317 1.00 96.00 92 PRO A CA 1
ATOM 667 C C . PRO A 1 92 ? 12.332 -4.077 14.449 1.00 96.00 92 PRO A C 1
ATOM 669 O O . PRO A 1 92 ? 12.594 -3.368 15.432 1.00 96.00 92 PRO A O 1
ATOM 672 N N . PRO A 1 93 ? 11.490 -3.681 13.482 1.00 96.94 93 PRO A N 1
ATOM 673 C CA . PRO A 1 93 ? 10.775 -2.416 13.542 1.00 96.94 93 PRO A CA 1
ATOM 674 C C . PRO A 1 93 ? 9.730 -2.436 14.656 1.00 96.94 93 PRO A C 1
ATOM 676 O O . PRO A 1 93 ? 9.068 -3.443 14.909 1.00 96.94 93 PRO A O 1
ATOM 679 N N . GLN A 1 94 ? 9.575 -1.293 15.313 1.00 97.38 94 GLN A N 1
ATOM 680 C CA . GLN A 1 94 ? 8.569 -1.068 16.348 1.00 97.38 94 GLN A CA 1
ATOM 681 C C . GLN A 1 94 ? 7.553 -0.033 15.859 1.00 97.38 94 GLN A C 1
ATOM 683 O O . GLN A 1 94 ? 7.897 0.855 15.077 1.00 97.38 94 GLN A O 1
ATOM 688 N N . CYS A 1 95 ? 6.305 -0.112 16.332 1.00 97.81 95 CYS A N 1
ATOM 689 C CA . CYS A 1 95 ? 5.350 0.970 16.091 1.00 97.81 95 CYS A CA 1
ATOM 690 C C . CYS A 1 95 ? 5.846 2.275 16.734 1.00 97.81 95 CYS A C 1
ATOM 692 O O . CYS A 1 95 ? 6.313 2.268 17.873 1.00 97.81 95 CYS A O 1
ATOM 694 N N . GLY A 1 96 ? 5.648 3.398 16.044 1.00 95.31 96 GLY A N 1
ATOM 695 C CA . GLY A 1 96 ? 5.734 4.729 16.644 1.00 95.31 96 GLY A CA 1
ATOM 696 C C . GLY A 1 96 ? 4.578 5.032 17.613 1.00 95.31 96 GLY A C 1
ATOM 697 O O . GLY A 1 96 ? 3.906 4.134 18.122 1.00 95.31 96 GLY A O 1
ATOM 698 N N . GLN A 1 97 ? 4.329 6.322 17.864 1.00 91.56 97 GLN A N 1
ATOM 699 C CA . GLN A 1 97 ? 3.368 6.761 18.890 1.00 91.56 97 GLN A CA 1
ATOM 700 C C . GLN A 1 97 ? 1.913 6.383 18.580 1.00 91.56 97 GLN A C 1
ATOM 702 O O . GLN A 1 97 ? 1.186 5.966 19.479 1.00 91.56 97 GLN A O 1
ATOM 707 N N . VAL A 1 98 ? 1.478 6.515 17.323 1.00 96.12 98 VAL A N 1
ATOM 708 C CA . VAL A 1 98 ? 0.088 6.248 16.932 1.00 96.12 98 VAL A CA 1
ATOM 709 C C . VAL A 1 98 ? -0.028 4.852 16.330 1.00 96.12 98 VAL A C 1
ATOM 711 O O . VAL A 1 98 ? 0.597 4.536 15.312 1.00 96.12 98 VAL A O 1
ATOM 714 N N . SER A 1 99 ? -0.855 4.015 16.955 1.00 97.38 99 SER A N 1
ATOM 715 C CA . SER A 1 99 ? -1.166 2.669 16.476 1.00 97.38 99 SER A CA 1
ATOM 716 C C . SER A 1 99 ? -2.583 2.255 16.848 1.00 97.38 99 SER A C 1
ATOM 718 O O . SER A 1 99 ? -3.065 2.647 17.908 1.00 97.38 99 SER A O 1
ATOM 720 N N . LEU A 1 100 ? -3.169 1.364 16.060 1.00 97.44 100 LEU A N 1
ATOM 721 C CA . LEU A 1 100 ? -4.453 0.727 16.327 1.00 97.44 100 LEU A CA 1
ATOM 722 C C . LEU A 1 100 ? -4.237 -0.765 16.602 1.00 97.44 100 LEU A C 1
ATOM 724 O O . LEU A 1 100 ? -3.474 -1.416 15.885 1.00 97.44 100 LEU A O 1
ATOM 728 N N . GLN A 1 101 ? -4.866 -1.320 17.639 1.00 98.00 101 GLN A N 1
ATOM 729 C CA . GLN A 1 101 ? -4.814 -2.766 17.872 1.00 98.00 101 GLN A CA 1
ATOM 730 C C . GLN A 1 101 ? -5.649 -3.486 16.808 1.00 98.00 101 GLN A C 1
ATOM 732 O O . GLN A 1 101 ? -6.683 -2.977 16.385 1.00 98.00 101 GLN A O 1
ATOM 737 N N . VAL A 1 102 ? -5.196 -4.656 16.361 1.00 98.19 102 VAL A N 1
ATOM 738 C CA . VAL A 1 102 ? -5.835 -5.422 15.285 1.00 98.19 102 VAL A CA 1
ATOM 739 C C . VAL A 1 102 ? -6.206 -6.814 15.787 1.00 98.19 102 VAL A C 1
ATOM 741 O O . VAL A 1 102 ? -5.371 -7.520 16.356 1.00 98.19 102 VAL A O 1
ATOM 744 N N . GLU A 1 103 ? -7.446 -7.224 15.534 1.00 98.31 103 GLU A N 1
ATOM 745 C CA . GLU A 1 103 ? -7.977 -8.554 15.845 1.00 98.31 103 GLU A CA 1
ATOM 746 C C . GLU A 1 103 ? -8.602 -9.212 14.612 1.00 98.31 103 GLU A C 1
ATOM 748 O O . GLU A 1 103 ? -8.994 -8.536 13.663 1.00 98.31 103 GLU A O 1
ATOM 753 N N . GLY A 1 104 ? -8.706 -10.545 14.628 1.00 97.06 104 GLY A N 1
ATOM 754 C CA . GLY A 1 104 ? -9.304 -11.307 13.523 1.00 97.06 104 GLY A CA 1
ATOM 755 C C . GLY A 1 104 ? -8.456 -11.338 12.248 1.00 97.06 104 GLY A C 1
ATOM 756 O O . GLY A 1 104 ? -8.945 -11.731 11.195 1.00 97.06 104 GLY A O 1
ATOM 757 N N . LEU A 1 105 ? -7.189 -10.922 12.327 1.00 97.44 105 LEU A N 1
ATOM 758 C CA . LEU A 1 105 ? -6.289 -10.918 11.184 1.00 97.44 105 LEU A CA 1
ATOM 759 C C . LEU A 1 105 ? -5.886 -12.345 10.786 1.00 97.44 105 LEU A C 1
ATOM 761 O O . LEU A 1 105 ? -5.240 -13.054 11.558 1.00 97.44 105 LEU A O 1
ATOM 765 N N . ASP A 1 106 ? -6.189 -12.717 9.546 1.00 96.12 106 ASP A N 1
ATOM 766 C CA . ASP A 1 106 ? -5.676 -13.930 8.913 1.00 96.12 106 ASP A CA 1
ATOM 767 C C . ASP A 1 106 ? -4.233 -13.703 8.428 1.00 96.12 106 ASP A C 1
ATOM 769 O O . ASP A 1 106 ? -3.987 -13.094 7.382 1.00 96.12 106 ASP A O 1
ATOM 773 N N . ARG A 1 107 ? -3.263 -14.148 9.234 1.00 95.00 107 ARG A N 1
ATOM 774 C CA . ARG A 1 107 ? -1.829 -13.941 8.977 1.00 95.00 107 ARG A CA 1
ATOM 775 C C . ARG A 1 107 ? -1.338 -14.682 7.736 1.00 95.00 107 ARG A C 1
ATOM 777 O O . ARG A 1 107 ? -0.423 -14.187 7.085 1.00 95.00 107 ARG A O 1
ATOM 784 N N . ASP A 1 108 ? -1.949 -15.811 7.390 1.00 94.81 108 ASP A N 1
ATOM 785 C CA . ASP A 1 108 ? -1.490 -16.674 6.296 1.00 94.81 108 ASP A CA 1
ATOM 786 C C . ASP A 1 108 ? -1.756 -16.043 4.919 1.00 94.81 108 ASP A C 1
ATOM 788 O O . ASP A 1 108 ? -1.128 -16.392 3.919 1.00 94.81 108 ASP A O 1
ATOM 792 N N . ARG A 1 109 ? -2.644 -15.041 4.867 1.00 92.81 109 ARG A N 1
ATOM 793 C CA . ARG A 1 109 ? -2.911 -14.220 3.676 1.00 92.81 109 ARG A CA 1
ATOM 794 C C . ARG A 1 109 ? -1.904 -13.083 3.476 1.00 92.81 109 ARG A C 1
ATOM 796 O O . ARG A 1 109 ? -2.017 -12.340 2.497 1.00 92.81 109 ARG A O 1
ATOM 803 N N . LEU A 1 110 ? -0.938 -12.911 4.379 1.00 94.94 110 LEU A N 1
ATOM 804 C CA . LEU A 1 110 ? 0.062 -11.850 4.318 1.00 94.94 110 LEU A CA 1
ATOM 805 C C . LEU A 1 110 ? 1.470 -12.418 4.151 1.00 94.94 110 LEU A C 1
ATOM 807 O O . LEU A 1 110 ? 1.928 -13.249 4.924 1.00 94.94 110 LEU A O 1
ATOM 811 N N . THR A 1 111 ? 2.215 -11.869 3.195 1.00 94.69 111 THR A N 1
ATOM 812 C CA . THR A 1 111 ? 3.677 -11.977 3.200 1.00 94.69 111 THR A CA 1
ATOM 813 C C . THR A 1 111 ? 4.224 -11.019 4.253 1.00 94.69 111 THR A C 1
ATOM 815 O O . THR A 1 111 ? 4.084 -9.801 4.089 1.00 94.69 111 THR A O 1
ATOM 818 N N . LEU A 1 112 ? 4.785 -11.580 5.324 1.00 96.38 112 LEU A N 1
ATOM 819 C CA . LEU A 1 112 ? 5.392 -10.864 6.444 1.00 96.38 112 LEU A CA 1
ATOM 820 C C . LEU A 1 112 ? 6.905 -11.109 6.455 1.00 96.38 112 LEU A C 1
ATOM 822 O O . LEU A 1 112 ? 7.357 -12.221 6.184 1.00 96.38 112 LEU A O 1
ATOM 826 N N . GLU A 1 113 ? 7.670 -10.082 6.803 1.00 97.00 113 GLU A N 1
ATOM 827 C CA . GLU A 1 113 ? 9.065 -10.228 7.225 1.00 97.00 113 GLU A CA 1
ATOM 828 C C . GLU A 1 113 ? 9.077 -10.603 8.709 1.00 97.00 113 GLU A C 1
ATOM 830 O O . GLU A 1 113 ? 8.233 -10.113 9.454 1.00 97.00 113 GLU A O 1
ATOM 835 N N . GLU A 1 114 ? 9.990 -11.468 9.159 1.00 97.94 114 GLU A N 1
ATOM 836 C CA . GLU A 1 114 ? 10.044 -11.885 10.565 1.00 97.94 114 GLU A CA 1
ATOM 837 C C . GLU A 1 114 ? 11.478 -12.014 11.077 1.00 97.94 114 GLU A C 1
ATOM 839 O O . GLU A 1 114 ? 12.312 -12.700 10.486 1.00 97.94 114 GLU A O 1
ATOM 844 N N . VAL A 1 115 ? 11.753 -11.387 12.224 1.00 98.06 115 VAL A N 1
ATOM 845 C CA . VAL A 1 115 ? 13.029 -11.484 12.938 1.00 98.06 115 VAL A CA 1
ATOM 846 C C . VAL A 1 115 ? 12.783 -11.445 14.439 1.00 98.06 115 VAL A C 1
ATOM 848 O O . VAL A 1 115 ? 12.066 -10.587 14.945 1.00 98.0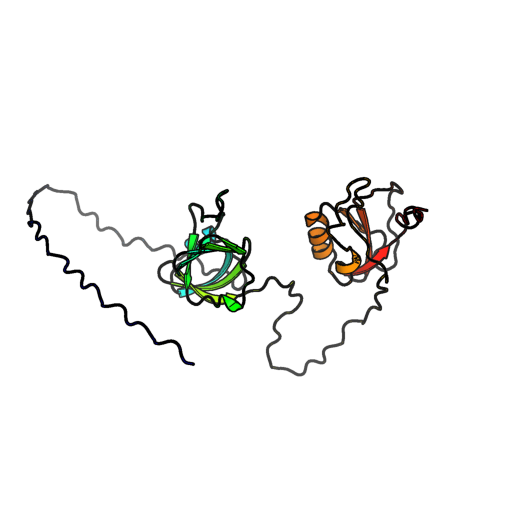6 115 VAL A O 1
ATOM 851 N N . ARG A 1 116 ? 13.432 -12.355 15.176 1.00 96.62 116 ARG A N 1
ATOM 852 C CA . ARG A 1 116 ? 13.379 -12.420 16.651 1.00 96.62 116 ARG A CA 1
ATOM 853 C C . ARG A 1 116 ? 11.944 -12.454 17.213 1.00 96.62 116 ARG A C 1
ATOM 855 O O . ARG A 1 116 ? 11.682 -11.876 18.261 1.00 96.62 116 ARG A O 1
ATOM 862 N N . GLY A 1 117 ? 11.032 -13.145 16.525 1.00 96.44 117 GLY A N 1
ATOM 863 C CA . GLY A 1 117 ? 9.631 -13.290 16.940 1.00 96.44 117 GLY A CA 1
ATOM 864 C C . GLY A 1 117 ? 8.759 -12.050 16.713 1.00 96.44 117 GLY A C 1
ATOM 865 O O . GLY A 1 117 ? 7.618 -12.024 17.175 1.00 96.44 117 GLY A O 1
ATOM 866 N N . VAL A 1 118 ? 9.282 -11.042 16.010 1.00 98.19 118 VAL A N 1
ATOM 867 C CA . VAL A 1 118 ? 8.532 -9.878 15.534 1.00 98.19 118 VAL A CA 1
ATOM 868 C C . VAL A 1 118 ? 8.331 -10.033 14.035 1.00 98.19 118 VAL A C 1
ATOM 870 O O . VAL A 1 118 ? 9.314 -10.132 13.300 1.00 98.19 118 VAL A O 1
ATOM 873 N N . ALA A 1 119 ? 7.075 -10.039 13.592 1.00 98.19 119 ALA A N 1
ATOM 874 C CA . ALA A 1 119 ? 6.718 -10.068 12.179 1.00 98.19 119 ALA A CA 1
ATOM 875 C C . ALA A 1 119 ? 6.135 -8.719 11.740 1.00 98.19 119 ALA A C 1
ATOM 877 O O . ALA A 1 119 ? 5.370 -8.115 12.491 1.00 98.19 119 ALA A O 1
ATOM 878 N N . TRP A 1 120 ? 6.457 -8.233 10.543 1.00 98.12 120 TRP A N 1
ATOM 879 C CA . TRP A 1 120 ? 5.956 -6.946 10.061 1.00 98.12 120 TRP A CA 1
ATOM 880 C C . TRP A 1 120 ? 5.700 -6.903 8.554 1.00 98.12 120 TRP A C 1
ATOM 882 O O . TRP A 1 120 ? 6.167 -7.739 7.780 1.00 98.12 120 TRP A O 1
ATOM 892 N N . LYS A 1 121 ? 4.932 -5.889 8.149 1.00 96.88 121 LYS A N 1
ATOM 893 C CA . LYS A 1 121 ? 4.715 -5.485 6.759 1.00 96.88 121 LYS A CA 1
ATOM 894 C C . LYS A 1 121 ? 4.566 -3.971 6.695 1.00 96.88 121 LYS A C 1
ATOM 896 O O . LYS A 1 121 ? 3.692 -3.417 7.354 1.00 96.88 121 LYS A O 1
ATOM 901 N N . SER A 1 122 ? 5.390 -3.309 5.889 1.00 95.12 122 SER A N 1
ATOM 902 C CA . SER A 1 122 ? 5.484 -1.840 5.872 1.00 95.12 122 SER A CA 1
ATOM 903 C C . SER A 1 122 ? 4.247 -1.128 5.316 1.00 95.12 122 SER A C 1
ATOM 905 O O . SER A 1 122 ? 4.025 0.031 5.643 1.00 95.12 122 SER A O 1
ATOM 907 N N . ASP A 1 123 ? 3.436 -1.809 4.502 1.00 94.94 123 ASP A N 1
ATOM 908 C CA . ASP A 1 123 ? 2.193 -1.261 3.954 1.00 94.94 123 ASP A CA 1
ATOM 909 C C . ASP A 1 123 ? 1.126 -2.358 3.840 1.00 94.94 123 ASP A C 1
ATOM 911 O O . ASP A 1 123 ? 1.306 -3.377 3.162 1.00 94.94 123 ASP A O 1
ATOM 915 N N . VAL A 1 124 ? 0.004 -2.156 4.525 1.00 96.44 124 VAL A N 1
ATOM 916 C CA . VAL A 1 124 ? -1.201 -2.980 4.430 1.00 96.44 124 VAL A CA 1
ATOM 917 C C . VAL A 1 124 ? -2.435 -2.088 4.507 1.00 96.44 124 VAL A C 1
ATOM 919 O O . VAL A 1 124 ? -2.433 -1.051 5.168 1.00 96.44 124 VAL A O 1
ATOM 922 N N . THR A 1 125 ? -3.506 -2.496 3.830 1.00 96.38 125 THR A N 1
ATOM 923 C CA . THR A 1 125 ? -4.828 -1.884 3.975 1.00 96.38 125 THR A CA 1
ATOM 924 C C . THR A 1 125 ? -5.798 -2.930 4.509 1.00 96.38 125 THR A C 1
ATOM 926 O O . THR A 1 125 ? -5.955 -4.003 3.927 1.00 96.38 125 THR A O 1
ATOM 929 N N . LEU A 1 126 ? -6.416 -2.633 5.646 1.00 96.88 126 LEU A N 1
ATOM 930 C CA . LEU A 1 126 ? -7.334 -3.519 6.354 1.00 96.88 126 LEU A CA 1
ATOM 931 C C . LEU A 1 126 ? -8.721 -2.887 6.360 1.00 96.88 126 LEU A C 1
ATOM 933 O O . LEU A 1 126 ? -8.848 -1.700 6.649 1.00 96.88 126 LEU A O 1
ATOM 937 N N . SER A 1 127 ? -9.756 -3.669 6.068 1.00 96.38 127 SER A N 1
ATOM 938 C CA . SER A 1 127 ? -11.140 -3.253 6.290 1.00 96.38 127 SER A CA 1
ATOM 939 C C . SER A 1 127 ? -11.695 -3.983 7.503 1.00 96.38 127 SER A C 1
ATOM 941 O O . SER A 1 127 ? -11.414 -5.166 7.709 1.00 96.38 127 SER A O 1
ATOM 943 N N . GLY A 1 128 ? -12.449 -3.275 8.335 1.00 96.50 128 GLY A N 1
ATOM 944 C CA . GLY A 1 128 ? -12.975 -3.831 9.571 1.00 96.50 128 GLY A CA 1
ATOM 945 C C . GLY A 1 128 ? -13.854 -2.860 10.339 1.00 96.50 128 GLY A C 1
ATOM 946 O O . GLY A 1 128 ? -14.030 -1.709 9.947 1.00 96.50 128 GLY A O 1
ATOM 947 N N . THR A 1 129 ? -14.393 -3.328 11.456 1.00 96.62 129 THR A N 1
ATOM 948 C CA . THR A 1 129 ? -15.148 -2.486 12.389 1.00 96.62 129 THR A CA 1
ATOM 949 C C . THR A 1 129 ? -14.243 -2.081 13.547 1.00 96.62 129 THR A C 1
ATOM 951 O O . THR A 1 129 ? -13.564 -2.936 14.119 1.00 96.62 129 THR A O 1
ATOM 954 N N . VAL A 1 130 ? -14.224 -0.797 13.908 1.00 95.44 130 VAL A N 1
ATOM 955 C CA . VAL A 1 130 ? -13.533 -0.338 15.123 1.00 95.44 130 VAL A CA 1
ATOM 956 C C . VAL A 1 130 ? -14.458 -0.506 16.320 1.00 95.44 130 VAL A C 1
ATOM 958 O O . VAL A 1 130 ? -15.600 -0.063 16.275 1.00 95.44 130 VAL A O 1
ATOM 961 N N . ALA A 1 131 ? -13.982 -1.152 17.379 1.00 94.62 131 ALA A N 1
ATOM 962 C CA . ALA A 1 131 ? -14.671 -1.247 18.661 1.00 94.62 131 ALA A CA 1
ATOM 963 C C . ALA A 1 131 ? -13.640 -1.251 19.793 1.00 94.62 131 ALA A C 1
ATOM 965 O O . ALA A 1 131 ? -12.678 -2.015 19.739 1.00 94.62 131 ALA A O 1
ATOM 966 N N . ASP A 1 132 ? -13.826 -0.389 20.788 1.00 92.94 132 ASP A N 1
ATOM 967 C CA . ASP A 1 132 ? -12.956 -0.230 21.954 1.00 92.94 132 ASP A CA 1
ATOM 968 C C . ASP A 1 132 ? -11.498 0.089 21.566 1.00 92.94 132 ASP A C 1
ATOM 970 O O . ASP A 1 132 ? -10.541 -0.392 22.174 1.00 92.94 132 ASP A O 1
ATOM 974 N N . GLY A 1 133 ? -11.308 0.868 20.493 1.00 92.12 133 GLY A N 1
ATOM 975 C CA . GLY A 1 133 ? -9.978 1.170 19.945 1.00 92.12 133 GLY A CA 1
ATOM 976 C C . GLY A 1 133 ? -9.279 -0.023 19.269 1.00 92.12 133 GLY A C 1
ATOM 977 O O . GLY A 1 133 ? -8.076 0.034 19.000 1.00 92.12 133 GLY A O 1
ATOM 978 N N . VAL A 1 134 ? -10.017 -1.097 18.977 1.00 97.12 134 VAL A N 1
ATOM 979 C CA . VAL A 1 134 ? -9.536 -2.292 18.274 1.00 97.12 134 VAL A CA 1
ATOM 980 C C . VAL A 1 134 ? -10.197 -2.391 16.902 1.00 97.12 134 VAL A C 1
ATOM 982 O O . VAL A 1 134 ? -11.421 -2.378 16.786 1.00 97.12 134 VAL A O 1
ATOM 985 N N . LEU A 1 135 ? -9.398 -2.539 15.845 1.00 97.50 135 LEU A N 1
ATOM 986 C CA . LEU A 1 135 ? -9.885 -2.867 14.508 1.00 97.50 135 LEU A CA 1
ATOM 987 C C . LEU A 1 135 ? -10.110 -4.376 14.393 1.00 97.50 135 LEU A C 1
ATOM 989 O O . LEU A 1 135 ? -9.155 -5.155 14.328 1.00 97.50 135 LEU A O 1
ATOM 993 N N . ARG A 1 136 ? -11.376 -4.788 14.325 1.00 97.88 136 ARG A N 1
ATOM 994 C CA . ARG A 1 136 ? -11.773 -6.166 14.016 1.00 97.88 136 ARG A CA 1
ATOM 995 C C . ARG A 1 136 ? -11.792 -6.344 12.504 1.00 97.88 136 ARG A C 1
ATOM 997 O O . ARG A 1 136 ? -12.686 -5.828 11.835 1.00 97.88 136 ARG A O 1
ATOM 1004 N N . VAL A 1 137 ? -10.791 -7.035 11.971 1.00 97.44 137 VAL A N 1
ATOM 1005 C CA . VAL A 1 137 ? -10.593 -7.188 10.525 1.00 97.44 137 VAL A CA 1
ATOM 1006 C C . VAL A 1 137 ? -11.678 -8.083 9.939 1.00 97.44 137 VAL A C 1
ATOM 1008 O O . VAL A 1 137 ? -11.886 -9.203 10.400 1.00 97.44 137 VAL A O 1
ATOM 1011 N N . SER A 1 138 ? -12.349 -7.587 8.902 1.00 96.75 138 SER A N 1
ATOM 1012 C CA . SER A 1 138 ? -13.273 -8.359 8.072 1.00 96.75 138 SER A CA 1
ATOM 1013 C C . SER A 1 138 ? -12.654 -8.735 6.727 1.00 96.75 138 SER A C 1
ATOM 1015 O O . SER A 1 138 ? -12.953 -9.806 6.202 1.00 96.75 138 SER A O 1
ATOM 1017 N N . ASP A 1 139 ? -11.767 -7.898 6.179 1.00 95.12 139 ASP A N 1
ATOM 1018 C CA . ASP A 1 139 ? -11.032 -8.216 4.956 1.00 95.12 139 ASP A CA 1
ATOM 1019 C C . ASP A 1 139 ? -9.643 -7.567 4.922 1.00 95.12 139 ASP A C 1
ATOM 1021 O O . ASP A 1 139 ? -9.396 -6.497 5.485 1.00 95.12 139 ASP A O 1
ATOM 1025 N N . ILE A 1 140 ? -8.734 -8.223 4.206 1.00 93.88 140 ILE A N 1
ATOM 1026 C CA . ILE A 1 140 ? -7.424 -7.681 3.861 1.00 93.88 140 ILE A CA 1
ATOM 1027 C C . ILE A 1 140 ? -7.547 -7.165 2.439 1.00 93.88 140 ILE A C 1
ATOM 1029 O O . ILE A 1 140 ? -7.582 -7.943 1.479 1.00 93.88 140 ILE A O 1
ATOM 1033 N N . VAL A 1 141 ? -7.595 -5.842 2.304 1.00 90.88 141 VAL A N 1
ATOM 1034 C CA . VAL A 1 141 ? -7.629 -5.190 1.002 1.00 90.88 141 VAL A CA 1
ATOM 1035 C C . VAL A 1 141 ? -6.224 -5.292 0.437 1.00 90.88 141 VAL A C 1
ATOM 1037 O O . VAL A 1 141 ? -5.367 -4.434 0.644 1.00 90.88 141 VAL A O 1
ATOM 1040 N N . THR A 1 142 ? -5.957 -6.392 -0.262 1.00 73.25 142 THR A N 1
ATOM 1041 C CA . THR A 1 142 ? -4.765 -6.476 -1.082 1.00 73.25 142 THR A CA 1
ATOM 1042 C C . THR A 1 142 ? -4.867 -5.364 -2.111 1.00 73.25 142 THR A C 1
ATOM 1044 O O . THR A 1 142 ? -5.648 -5.443 -3.063 1.00 73.25 142 THR A O 1
ATOM 1047 N N . SER A 1 143 ? -4.004 -4.363 -1.958 1.00 54.88 143 SER A N 1
ATOM 1048 C CA . SER A 1 143 ? -3.606 -3.424 -3.003 1.00 54.88 143 SER A CA 1
ATOM 1049 C C . SER A 1 143 ? -2.895 -4.144 -4.159 1.00 54.88 143 SER A C 1
ATOM 1051 O O . SER A 1 143 ? -2.027 -3.592 -4.821 1.00 54.88 143 SER A O 1
ATOM 1053 N N . THR A 1 144 ? -3.281 -5.387 -4.476 1.00 45.97 144 THR A N 1
ATOM 1054 C CA . THR A 1 144 ? -3.391 -5.777 -5.877 1.00 45.97 144 THR A CA 1
ATOM 1055 C C . THR A 1 144 ? -4.150 -4.652 -6.541 1.00 45.97 144 THR A C 1
ATOM 1057 O O . THR A 1 144 ? -5.316 -4.444 -6.219 1.00 45.97 144 THR A O 1
ATOM 1060 N N . SER A 1 145 ? -3.456 -3.906 -7.391 1.00 42.00 145 SER A N 1
ATOM 1061 C CA . SER A 1 145 ? -4.002 -2.985 -8.373 1.00 42.00 145 SER A CA 1
ATOM 1062 C C . SER A 1 145 ? -5.335 -3.521 -8.910 1.00 42.00 145 SER A C 1
ATOM 1064 O O . SER A 1 145 ? -5.375 -4.326 -9.839 1.00 42.00 145 SER A O 1
ATOM 1066 N N . ARG A 1 146 ? -6.440 -3.153 -8.261 1.00 46.72 146 ARG A N 1
ATOM 1067 C CA . ARG A 1 146 ? -7.793 -3.550 -8.634 1.00 46.72 146 ARG A CA 1
ATOM 1068 C C . ARG A 1 146 ? -8.387 -2.311 -9.294 1.00 46.72 146 ARG A C 1
ATOM 1070 O O . ARG A 1 146 ? -9.191 -1.590 -8.728 1.00 46.72 146 ARG A O 1
ATOM 1077 N N . GLY A 1 147 ? -7.976 -2.022 -10.523 1.00 48.56 147 GLY A N 1
ATOM 1078 C CA . GLY A 1 147 ? -8.743 -2.468 -11.685 1.00 48.56 147 GLY A CA 1
ATOM 1079 C C . GLY A 1 147 ? -9.495 -3.783 -11.470 1.00 48.56 147 GLY A C 1
ATOM 1080 O O . GLY A 1 147 ? -9.070 -4.809 -11.972 1.00 48.56 147 GLY A O 1
ATOM 1081 N N . ASN A 1 148 ? -10.557 -3.761 -10.656 1.00 45.38 148 ASN A N 1
ATOM 1082 C CA . ASN A 1 148 ? -11.737 -4.627 -10.755 1.00 45.38 148 ASN A CA 1
ATOM 1083 C C . ASN A 1 148 ? -12.658 -4.381 -9.556 1.00 45.38 148 ASN A C 1
ATOM 1085 O O . ASN A 1 148 ? -12.490 -4.923 -8.464 1.00 45.38 148 ASN A O 1
ATOM 1089 N N . ARG A 1 149 ? -13.669 -3.555 -9.826 1.00 55.00 149 ARG A N 1
ATOM 1090 C CA . ARG A 1 149 ? -14.944 -3.485 -9.119 1.00 55.00 149 ARG A CA 1
ATOM 1091 C C . ARG A 1 149 ? -15.482 -4.907 -8.922 1.00 55.00 149 ARG A C 1
ATOM 1093 O O . ARG A 1 149 ? -15.655 -5.636 -9.899 1.00 55.00 149 ARG A O 1
ATOM 1100 N N . ALA A 1 150 ? -15.771 -5.277 -7.677 1.00 42.59 150 ALA A N 1
ATOM 1101 C CA . ALA A 1 150 ? -16.649 -6.400 -7.387 1.00 42.59 150 ALA A CA 1
ATOM 1102 C C . ALA A 1 150 ? -18.025 -6.069 -7.983 1.00 42.59 150 ALA A C 1
ATOM 1104 O O . ALA A 1 150 ? -18.749 -5.210 -7.485 1.00 42.59 150 ALA A O 1
ATOM 1105 N N . VAL A 1 151 ? -18.337 -6.680 -9.121 1.00 46.78 151 VAL A N 1
ATOM 1106 C CA . VAL A 1 151 ? -19.684 -6.678 -9.686 1.00 46.78 151 VAL A CA 1
ATOM 1107 C C . VAL A 1 151 ? -20.451 -7.746 -8.919 1.00 46.78 151 VAL A C 1
ATOM 1109 O O . VAL A 1 151 ? -20.089 -8.921 -8.972 1.00 46.78 151 VAL A O 1
ATOM 1112 N N . GLY A 1 152 ? -21.460 -7.315 -8.161 1.00 41.94 152 GLY A N 1
ATOM 1113 C CA . GLY A 1 152 ? -22.389 -8.208 -7.479 1.00 41.94 152 GLY A CA 1
ATOM 1114 C C . GLY A 1 152 ? -23.140 -9.114 -8.466 1.00 41.94 152 GLY A C 1
ATOM 1115 O O . GLY A 1 152 ? -23.203 -8.820 -9.664 1.00 41.94 152 GLY A O 1
ATOM 1116 N N . PRO A 1 153 ? -23.710 -10.227 -7.988 1.00 60.91 153 PRO A N 1
ATOM 1117 C CA . PRO A 1 153 ? -24.420 -11.166 -8.832 1.00 60.91 153 PRO A CA 1
ATOM 1118 C C . PRO A 1 153 ? -25.866 -10.698 -9.032 1.00 60.91 153 PRO A C 1
ATOM 1120 O O . PRO A 1 153 ? -26.754 -11.288 -8.447 1.00 60.91 153 PRO A O 1
ATOM 1123 N N . ASP A 1 154 ? -26.120 -9.652 -9.822 1.00 45.88 154 ASP A N 1
ATOM 1124 C CA . ASP A 1 154 ? -27.348 -9.619 -10.631 1.00 45.88 154 ASP A CA 1
ATOM 1125 C C . ASP A 1 154 ? -27.351 -8.494 -11.671 1.00 45.88 154 ASP A C 1
ATOM 1127 O O . ASP A 1 154 ? -27.327 -7.302 -11.366 1.00 45.88 154 ASP A O 1
ATOM 1131 N N . THR A 1 155 ? -27.356 -8.917 -12.925 1.00 42.94 155 THR A N 1
ATOM 1132 C CA . THR A 1 155 ? -28.248 -8.521 -14.021 1.00 42.94 155 THR A CA 1
ATOM 1133 C C . THR A 1 155 ? -27.473 -8.766 -15.299 1.00 42.94 155 THR A C 1
ATOM 1135 O O . THR A 1 155 ? -26.317 -8.371 -15.454 1.00 42.94 155 THR A O 1
ATOM 1138 N N . SER A 1 156 ? -28.107 -9.495 -16.207 1.00 46.62 156 SER A N 1
ATOM 1139 C CA . SER A 1 156 ? -27.607 -9.856 -17.528 1.00 46.62 156 SER A CA 1
ATOM 1140 C C . SER A 1 156 ? -27.424 -8.602 -18.401 1.00 46.62 156 SER A C 1
ATOM 1142 O O . SER A 1 156 ? -28.173 -8.339 -19.335 1.00 46.62 156 SER A O 1
ATOM 1144 N N . GLY A 1 157 ? -26.443 -7.772 -18.058 1.00 48.47 157 GLY A N 1
ATOM 1145 C CA . GLY A 1 157 ? -25.927 -6.687 -18.867 1.00 48.47 157 GLY A CA 1
ATOM 1146 C C . GLY A 1 157 ? -24.780 -7.243 -19.689 1.00 48.47 157 GLY A C 1
ATOM 1147 O O . GLY A 1 157 ? -23.726 -7.582 -19.155 1.00 48.47 157 GLY A O 1
ATOM 1148 N N . LYS A 1 158 ? -25.005 -7.378 -20.994 1.00 48.88 158 LYS A N 1
ATOM 1149 C CA . LYS A 1 158 ? -24.016 -7.752 -22.007 1.00 48.88 158 LYS A CA 1
ATOM 1150 C C . LYS A 1 158 ? -22.733 -6.937 -21.783 1.00 48.88 158 LYS A C 1
ATOM 1152 O O . LYS A 1 158 ? -22.666 -5.779 -22.181 1.00 48.88 158 LYS A O 1
ATOM 1157 N N . ARG A 1 159 ? -21.727 -7.521 -21.116 1.00 44.66 159 ARG A N 1
ATOM 1158 C CA . ARG A 1 159 ? -20.377 -6.952 -21.042 1.00 44.66 159 ARG A CA 1
ATOM 1159 C C . ARG A 1 159 ? -19.865 -6.909 -22.469 1.00 44.66 159 ARG A C 1
ATOM 1161 O O . ARG A 1 159 ? -19.433 -7.928 -23.002 1.00 44.66 159 ARG A O 1
ATOM 1168 N N . THR A 1 160 ? -19.976 -5.752 -23.106 1.00 47.03 160 THR A N 1
ATOM 1169 C CA . THR A 1 160 ? -19.227 -5.459 -24.318 1.00 47.03 160 THR A CA 1
ATOM 1170 C C . THR A 1 160 ? -17.774 -5.647 -23.920 1.00 47.03 160 THR A C 1
ATOM 1172 O O . THR A 1 160 ? -17.274 -4.905 -23.075 1.00 47.03 160 THR A O 1
ATOM 1175 N N . ALA A 1 161 ? -17.142 -6.715 -24.410 1.00 49.47 161 ALA A N 1
ATOM 1176 C CA . ALA A 1 161 ? -15.712 -6.892 -24.255 1.00 49.47 161 ALA A CA 1
ATOM 1177 C C . ALA A 1 161 ? -15.079 -5.568 -24.682 1.00 49.47 161 ALA A C 1
ATOM 1179 O O . ALA A 1 161 ? -15.304 -5.118 -25.809 1.00 49.47 161 ALA A O 1
ATOM 1180 N N . GLY A 1 162 ? -14.387 -4.903 -23.752 1.00 51.41 162 GLY A N 1
ATOM 1181 C CA . GLY A 1 162 ? -13.568 -3.758 -24.118 1.00 51.41 162 GLY A CA 1
ATOM 1182 C C . GLY A 1 162 ? -12.678 -4.181 -25.288 1.00 51.41 162 GLY A C 1
ATOM 1183 O O . GLY A 1 162 ? -12.325 -5.367 -25.365 1.00 51.41 162 GLY A O 1
ATOM 1184 N N . PRO A 1 163 ? -12.383 -3.273 -26.229 1.00 55.09 163 PRO A N 1
ATOM 1185 C CA . PRO A 1 163 ? -11.581 -3.611 -27.392 1.00 55.09 163 PRO A CA 1
ATOM 1186 C C . PRO A 1 163 ? -10.335 -4.354 -26.916 1.00 55.09 163 PRO A C 1
ATOM 1188 O O . PRO A 1 163 ? -9.582 -3.857 -26.079 1.00 55.09 163 PRO A O 1
ATOM 1191 N N . SER A 1 164 ? -10.167 -5.590 -27.385 1.00 56.59 164 SER A N 1
ATOM 1192 C CA . SER A 1 164 ? -8.937 -6.342 -27.169 1.00 56.59 164 SER A CA 1
ATOM 1193 C C . SER A 1 164 ? -7.867 -5.654 -28.000 1.00 56.59 164 SER A C 1
ATOM 1195 O O . SER A 1 164 ? -7.665 -5.980 -29.167 1.00 56.59 164 SER A O 1
ATOM 1197 N N . ILE A 1 165 ? -7.259 -4.614 -27.436 1.00 71.06 165 ILE A N 1
ATOM 1198 C CA . ILE A 1 165 ? -6.140 -3.937 -28.069 1.00 71.06 165 ILE A CA 1
ATOM 1199 C C . ILE A 1 165 ? -5.002 -4.952 -28.075 1.00 71.06 165 ILE A C 1
ATOM 1201 O O . ILE A 1 165 ? -4.543 -5.390 -27.019 1.00 71.06 165 ILE A O 1
ATOM 1205 N N . ALA A 1 166 ? -4.594 -5.374 -29.271 1.00 73.75 166 ALA A N 1
ATOM 1206 C CA . ALA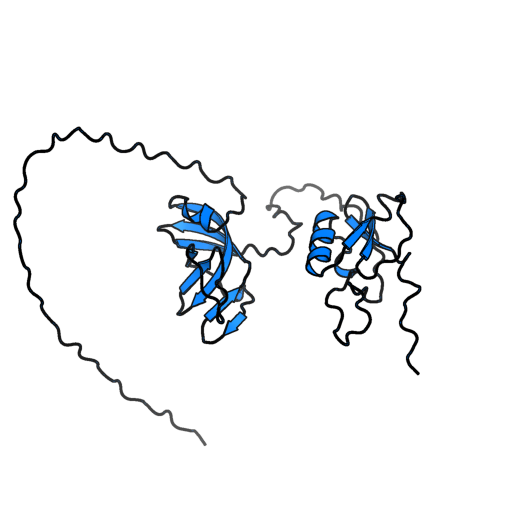 A 1 166 ? -3.415 -6.204 -29.438 1.00 73.75 166 ALA A CA 1
ATOM 1207 C C . ALA A 1 166 ? -2.208 -5.419 -28.906 1.00 73.75 166 ALA A C 1
ATOM 1209 O O . ALA A 1 166 ? -1.844 -4.383 -29.460 1.00 73.75 166 ALA A O 1
ATOM 1210 N N . MET A 1 167 ? -1.650 -5.882 -27.791 1.00 82.12 167 MET A N 1
ATOM 1211 C CA . MET A 1 167 ? -0.439 -5.331 -27.191 1.00 82.12 167 MET A CA 1
ATOM 1212 C C . MET A 1 167 ? 0.747 -6.134 -27.709 1.00 82.12 167 MET A C 1
ATOM 1214 O O . MET A 1 167 ? 0.813 -7.348 -27.502 1.00 82.12 167 MET A O 1
ATOM 1218 N N . GLU A 1 168 ? 1.681 -5.469 -28.376 1.00 79.19 168 GLU A N 1
ATOM 1219 C CA . GLU A 1 168 ? 2.926 -6.095 -28.799 1.00 79.19 168 GLU A CA 1
ATOM 1220 C C . GLU A 1 168 ? 3.893 -6.080 -27.613 1.00 79.19 168 GLU A C 1
ATOM 1222 O O . GLU A 1 168 ? 4.412 -5.039 -27.213 1.00 79.19 168 GLU A O 1
ATOM 1227 N N . ARG A 1 169 ? 4.062 -7.240 -26.970 1.00 84.75 169 ARG A N 1
ATOM 1228 C CA . ARG A 1 169 ? 4.967 -7.394 -25.828 1.00 84.75 169 ARG A CA 1
ATOM 1229 C C . ARG A 1 169 ? 6.364 -7.760 -26.342 1.00 84.75 169 ARG A C 1
ATOM 1231 O O . ARG A 1 169 ? 6.502 -8.837 -26.922 1.00 84.75 169 ARG A O 1
ATOM 1238 N N . PRO A 1 170 ? 7.403 -6.955 -26.057 1.00 84.19 170 PRO A N 1
ATOM 1239 C CA . PRO A 1 170 ? 8.779 -7.335 -26.356 1.00 84.19 170 PRO A CA 1
ATOM 1240 C C . PRO A 1 170 ? 9.147 -8.670 -25.694 1.00 84.19 170 PRO A C 1
ATOM 1242 O O . PRO A 1 170 ? 8.856 -8.902 -24.512 1.00 84.19 170 PRO A O 1
ATOM 1245 N N . SER A 1 171 ? 9.797 -9.557 -26.446 1.00 82.81 171 SER A N 1
ATOM 1246 C CA . SER A 1 171 ? 10.255 -10.859 -25.942 1.00 82.81 171 SER A CA 1
ATOM 1247 C C . SER A 1 171 ? 11.381 -10.723 -24.914 1.00 82.81 171 SER A C 1
ATOM 1249 O O . SER A 1 171 ? 11.471 -11.536 -23.992 1.00 82.81 171 SER A O 1
ATOM 1251 N N . GLU A 1 172 ? 12.192 -9.670 -25.019 1.00 83.69 172 GLU A N 1
ATOM 1252 C CA . GLU A 1 172 ? 13.330 -9.399 -24.137 1.00 83.69 172 GLU A CA 1
ATOM 1253 C C . GLU A 1 172 ? 12.968 -8.422 -23.001 1.00 83.69 172 GLU A C 1
ATOM 1255 O O . GLU A 1 172 ? 12.188 -7.492 -23.229 1.00 83.69 172 GLU A O 1
ATOM 1260 N N . PRO A 1 173 ? 13.500 -8.616 -21.775 1.00 84.50 173 PRO A N 1
ATOM 1261 C CA . PRO A 1 173 ? 13.354 -7.662 -20.674 1.00 84.50 173 PRO A CA 1
ATOM 1262 C C . PRO A 1 173 ? 13.824 -6.252 -21.044 1.00 84.50 173 PRO A C 1
ATOM 1264 O O . PRO A 1 173 ? 14.834 -6.088 -21.726 1.00 84.50 173 PRO A O 1
ATOM 1267 N N . ARG A 1 174 ? 13.124 -5.229 -20.540 1.00 84.19 174 ARG A N 1
ATOM 1268 C CA . ARG A 1 174 ? 13.484 -3.813 -20.725 1.00 84.19 174 ARG A CA 1
ATOM 1269 C C . ARG A 1 174 ? 13.888 -3.207 -19.378 1.00 84.19 174 ARG A C 1
ATOM 1271 O O . ARG A 1 174 ? 13.025 -2.674 -18.682 1.00 84.19 174 ARG A O 1
ATOM 1278 N N . PRO A 1 175 ? 15.155 -3.357 -18.958 1.00 83.75 175 PRO A N 1
ATOM 1279 C CA . PRO A 1 175 ? 15.586 -2.941 -17.629 1.00 83.75 175 PRO A CA 1
ATOM 1280 C C . PRO A 1 175 ? 15.555 -1.423 -17.417 1.00 83.75 175 PRO A C 1
ATOM 1282 O O . PRO A 1 175 ? 15.931 -0.664 -18.299 1.00 83.75 175 PRO A O 1
ATOM 1285 N N . CYS A 1 176 ? 15.167 -0.947 -16.238 1.00 81.25 176 CYS A N 1
ATOM 1286 C CA . CYS A 1 176 ? 15.276 0.476 -15.927 1.00 81.25 176 CYS A CA 1
ATOM 1287 C C . CYS A 1 176 ? 15.595 0.733 -14.440 1.00 81.25 176 CYS A C 1
ATOM 1289 O O . CYS A 1 176 ? 15.052 0.030 -13.589 1.00 81.25 176 CYS A O 1
ATOM 1291 N N . PRO A 1 177 ? 16.438 1.737 -14.114 1.00 75.75 177 PRO A N 1
ATOM 1292 C CA . PRO A 1 177 ? 17.292 2.504 -15.027 1.00 75.75 177 PRO A CA 1
ATOM 1293 C C . PRO A 1 177 ? 18.401 1.626 -15.619 1.00 75.75 177 PRO A C 1
ATOM 1295 O O . PRO A 1 177 ? 18.833 0.647 -15.009 1.00 75.75 177 PRO A O 1
ATOM 1298 N N . LEU A 1 178 ? 18.898 1.989 -16.800 1.00 66.31 178 LEU A N 1
ATOM 1299 C CA . LEU A 1 178 ? 20.139 1.432 -17.336 1.00 66.31 178 LEU A CA 1
ATOM 1300 C C . LEU A 1 178 ? 21.317 2.041 -16.559 1.00 66.31 178 LEU A C 1
ATOM 1302 O O . LEU A 1 178 ? 21.890 3.053 -16.959 1.00 66.31 178 LEU A O 1
ATOM 1306 N N . ARG A 1 179 ? 21.673 1.462 -15.407 1.00 66.44 179 ARG A N 1
ATOM 1307 C CA . ARG A 1 179 ? 22.920 1.836 -14.725 1.00 66.44 179 ARG A CA 1
ATOM 1308 C C . ARG A 1 179 ? 24.101 1.243 -15.483 1.00 66.44 179 ARG A C 1
ATOM 1310 O O . ARG A 1 179 ? 24.209 0.031 -15.641 1.00 66.44 179 ARG A O 1
ATOM 1317 N N . PHE A 1 180 ? 24.982 2.109 -15.970 1.00 58.12 180 PHE A N 1
ATOM 1318 C CA . PHE A 1 180 ? 26.226 1.694 -16.606 1.00 58.12 180 PHE A CA 1
ATOM 1319 C C . PHE A 1 180 ? 27.307 1.513 -15.538 1.00 58.12 180 PHE A C 1
ATOM 1321 O O . PHE A 1 180 ? 27.692 2.486 -14.897 1.00 58.12 180 PHE A O 1
ATOM 1328 N N . GLY A 1 181 ? 27.837 0.296 -15.396 1.00 57.66 181 GLY A N 1
ATOM 1329 C CA . GLY A 1 181 ? 29.072 0.045 -14.639 1.00 57.66 181 GLY A CA 1
ATOM 1330 C C . GLY A 1 181 ? 28.921 -0.627 -13.275 1.00 57.66 181 GLY A C 1
ATOM 1331 O O . GLY A 1 181 ? 29.944 -0.987 -12.702 1.00 57.66 181 GLY A O 1
ATOM 1332 N N . ASP A 1 182 ? 27.698 -0.865 -12.801 1.00 56.12 182 ASP A N 1
ATOM 1333 C CA . ASP A 1 182 ? 27.455 -1.650 -11.590 1.00 56.12 182 ASP A CA 1
ATOM 1334 C C . ASP A 1 182 ? 27.081 -3.089 -11.988 1.00 56.12 182 ASP A C 1
ATOM 1336 O O . ASP A 1 182 ? 26.197 -3.291 -12.818 1.00 56.12 182 ASP A O 1
ATOM 1340 N N . ASP A 1 183 ? 27.721 -4.102 -11.393 1.00 61.72 183 ASP A N 1
ATOM 1341 C CA . ASP A 1 183 ? 27.378 -5.530 -11.576 1.00 61.72 183 ASP A CA 1
ATOM 1342 C C . ASP A 1 183 ? 26.021 -5.911 -10.931 1.00 61.72 183 ASP A C 1
ATOM 1344 O O . ASP A 1 183 ? 25.700 -7.089 -10.752 1.00 61.72 183 ASP A O 1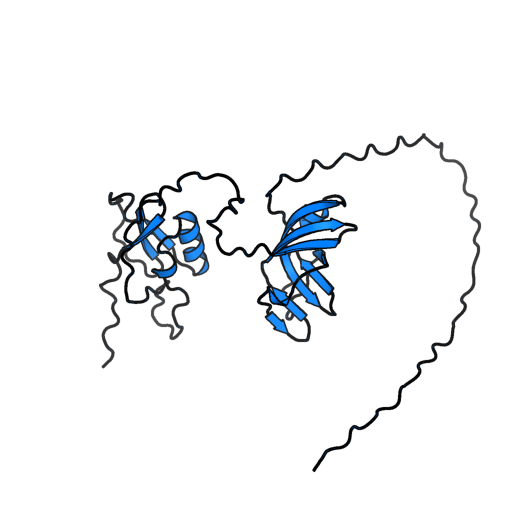
ATOM 1348 N N . GLU A 1 184 ? 25.215 -4.921 -10.543 1.00 60.62 184 GLU A N 1
ATOM 1349 C CA . GLU A 1 184 ? 23.931 -5.130 -9.891 1.00 60.62 184 GLU A CA 1
ATOM 1350 C C . GLU A 1 184 ? 22.839 -5.364 -10.949 1.00 60.62 184 GLU A C 1
ATOM 1352 O O . GLU A 1 184 ? 22.683 -4.562 -11.876 1.00 60.62 184 GLU A O 1
ATOM 1357 N N . PRO A 1 185 ? 22.076 -6.468 -10.860 1.00 59.50 185 PRO A N 1
ATOM 1358 C CA . PRO A 1 185 ? 21.042 -6.762 -11.836 1.00 59.50 185 PRO A CA 1
ATOM 1359 C C . PRO A 1 185 ? 19.973 -5.660 -11.834 1.00 59.50 185 PRO A C 1
ATOM 1361 O O . PRO A 1 185 ? 19.624 -5.127 -10.778 1.00 59.50 185 PRO A O 1
ATOM 1364 N N . PRO A 1 186 ? 19.409 -5.329 -13.005 1.00 62.53 186 PRO A N 1
ATOM 1365 C CA . PRO A 1 186 ? 18.373 -4.316 -13.093 1.00 62.53 186 PRO A CA 1
ATOM 1366 C C . PRO A 1 186 ? 17.159 -4.717 -12.253 1.00 62.53 186 PRO A C 1
ATOM 1368 O O . PRO A 1 186 ? 16.636 -5.825 -12.375 1.00 62.53 186 PRO A O 1
ATOM 1371 N N . GLN A 1 187 ? 16.703 -3.796 -11.406 1.00 71.62 187 GLN A N 1
ATOM 1372 C CA . GLN A 1 187 ? 15.666 -4.075 -10.409 1.00 71.62 187 GLN A CA 1
ATOM 1373 C C . GLN A 1 187 ? 14.237 -4.016 -10.980 1.00 71.62 187 GLN A C 1
ATOM 1375 O O . GLN A 1 187 ? 13.290 -4.425 -10.308 1.00 71.62 187 GLN A O 1
ATOM 1380 N N . PHE A 1 188 ? 14.062 -3.536 -12.217 1.00 87.62 188 PHE A N 1
ATOM 1381 C CA . PHE A 1 188 ? 12.747 -3.312 -12.814 1.00 87.62 188 PHE A CA 1
ATOM 1382 C C . PHE A 1 188 ? 12.712 -3.619 -14.314 1.00 87.62 188 PHE A C 1
ATOM 1384 O O . PHE A 1 188 ? 13.493 -3.070 -15.087 1.00 87.62 188 PHE A O 1
ATOM 1391 N N . ASP A 1 189 ? 11.776 -4.479 -14.726 1.00 91.56 189 ASP A N 1
ATOM 1392 C CA . ASP A 1 189 ? 11.472 -4.769 -16.131 1.00 91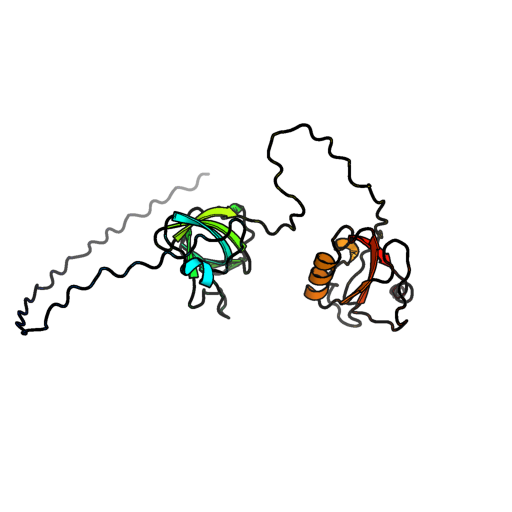.56 189 ASP A CA 1
ATOM 1393 C C . ASP A 1 189 ? 10.262 -3.938 -16.580 1.00 91.56 189 ASP A C 1
ATOM 1395 O O . ASP A 1 189 ? 9.123 -4.189 -16.165 1.00 91.56 189 ASP A O 1
ATOM 1399 N N . ALA A 1 190 ? 10.490 -2.971 -17.469 1.00 93.12 190 ALA A N 1
ATOM 1400 C CA . ALA A 1 190 ? 9.468 -2.056 -17.966 1.00 93.12 190 ALA A CA 1
ATOM 1401 C C . ALA A 1 190 ? 8.323 -2.765 -18.709 1.00 93.12 190 ALA A C 1
ATOM 1403 O O . ALA A 1 190 ? 7.241 -2.197 -18.855 1.00 93.12 190 ALA A O 1
ATOM 1404 N N . ARG A 1 191 ? 8.481 -4.033 -19.127 1.00 93.31 191 ARG A N 1
ATOM 1405 C CA . ARG A 1 191 ? 7.372 -4.827 -19.700 1.00 93.31 191 ARG A CA 1
ATOM 1406 C C . ARG A 1 191 ? 6.206 -5.026 -18.738 1.00 93.31 191 ARG A C 1
ATOM 1408 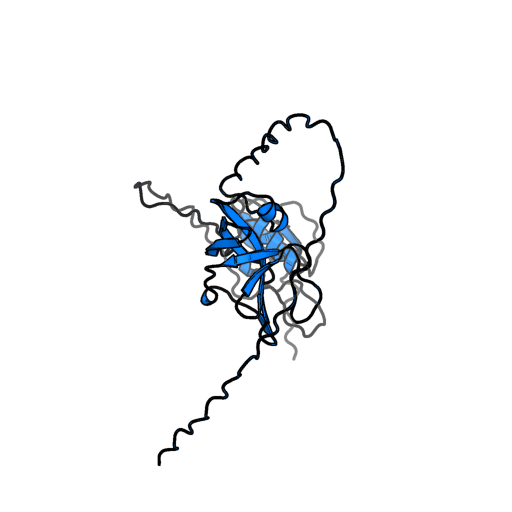O O . ARG A 1 191 ? 5.099 -5.332 -19.184 1.00 93.31 191 ARG A O 1
ATOM 1415 N N . THR A 1 192 ? 6.440 -4.860 -17.438 1.00 93.81 192 THR A N 1
ATOM 1416 C CA . THR A 1 192 ? 5.390 -4.872 -16.410 1.00 93.81 192 THR A CA 1
ATOM 1417 C C . THR A 1 192 ? 4.424 -3.689 -16.532 1.00 93.81 192 THR A C 1
ATOM 1419 O O . THR A 1 192 ? 3.308 -3.771 -16.027 1.00 93.81 192 THR A O 1
ATOM 1422 N N . LEU A 1 193 ? 4.803 -2.624 -17.251 1.00 94.88 193 LEU A N 1
ATOM 1423 C CA . LEU A 1 193 ? 3.964 -1.446 -17.483 1.00 94.88 193 LEU A CA 1
ATOM 1424 C C . LEU A 1 193 ? 2.881 -1.677 -18.545 1.00 94.88 193 LEU A C 1
ATOM 1426 O O . LEU A 1 193 ? 1.874 -0.972 -18.544 1.00 94.88 193 LEU A O 1
ATOM 1430 N N . LEU A 1 194 ? 3.055 -2.657 -19.439 1.00 95.19 194 LEU A N 1
ATOM 1431 C CA . LEU A 1 194 ? 2.111 -2.936 -20.527 1.00 95.19 194 LEU A CA 1
ATOM 1432 C C . LEU A 1 194 ? 0.718 -3.286 -19.983 1.00 95.19 194 LEU A C 1
ATOM 1434 O O . LEU A 1 194 ? 0.571 -4.152 -19.122 1.00 95.19 194 LEU A O 1
ATOM 1438 N N . GLY A 1 195 ? -0.305 -2.614 -20.508 1.00 92.50 195 GLY A N 1
ATOM 1439 C CA . GLY A 1 195 ? -1.697 -2.729 -20.073 1.00 92.50 195 GLY A CA 1
ATOM 1440 C C . GLY A 1 195 ? -2.047 -1.917 -18.822 1.00 92.50 195 GLY A C 1
ATOM 1441 O O . GLY A 1 195 ? -3.215 -1.887 -18.436 1.00 92.50 195 GLY A O 1
ATOM 1442 N N . SER A 1 196 ? -1.082 -1.237 -18.194 1.00 91.00 196 SER A N 1
ATOM 1443 C CA . SER A 1 196 ? -1.345 -0.336 -17.064 1.00 91.00 196 SER A CA 1
ATOM 1444 C C . SER A 1 196 ? -1.869 1.016 -17.548 1.00 91.00 196 SER A C 1
ATOM 1446 O O . SER A 1 196 ? -1.571 1.451 -18.663 1.00 91.00 196 SER A O 1
ATOM 1448 N N . ARG A 1 197 ? -2.636 1.715 -16.703 1.00 95.06 197 ARG A N 1
ATOM 1449 C CA . ARG A 1 197 ? -2.999 3.119 -16.952 1.00 95.06 197 ARG A CA 1
ATOM 1450 C C . ARG A 1 197 ? -1.764 4.006 -16.825 1.00 95.06 197 ARG A C 1
ATOM 1452 O O . ARG A 1 197 ? -0.868 3.694 -16.046 1.00 95.06 197 ARG A O 1
ATOM 1459 N N . GLU A 1 198 ? -1.745 5.140 -17.525 1.00 96.44 198 GLU A N 1
ATOM 1460 C CA . GLU A 1 198 ? -0.612 6.084 -17.497 1.00 96.44 198 GLU A CA 1
ATOM 1461 C C . GLU A 1 198 ? -0.163 6.449 -16.069 1.00 96.44 198 GLU A C 1
ATOM 1463 O O . GLU A 1 198 ? 1.029 6.408 -15.768 1.00 96.44 198 GLU A O 1
ATOM 1468 N N . ALA A 1 199 ? -1.109 6.773 -15.181 1.00 92.81 199 ALA A N 1
ATOM 1469 C CA . ALA A 1 199 ? -0.808 7.156 -13.801 1.00 92.81 199 ALA A CA 1
ATOM 1470 C C . ALA A 1 199 ? -0.153 6.012 -13.005 1.00 92.81 199 ALA A C 1
ATOM 1472 O O . ALA A 1 199 ? 0.854 6.227 -12.332 1.00 92.81 199 ALA A O 1
ATOM 1473 N N . ASP A 1 200 ? -0.684 4.792 -13.134 1.00 90.12 200 ASP A N 1
ATOM 1474 C CA . ASP A 1 200 ? -0.150 3.603 -12.461 1.00 90.12 200 ASP A CA 1
ATOM 1475 C C . ASP A 1 200 ? 1.242 3.248 -12.996 1.00 90.12 200 ASP A C 1
ATOM 1477 O O . ASP A 1 200 ? 2.146 2.910 -12.230 1.00 90.12 200 ASP A O 1
ATOM 1481 N N . ALA A 1 201 ? 1.431 3.367 -14.313 1.00 95.88 201 ALA A N 1
ATOM 1482 C CA . ALA A 1 201 ? 2.702 3.094 -14.964 1.00 95.88 201 ALA A CA 1
ATOM 1483 C C . ALA A 1 201 ? 3.793 4.081 -14.532 1.00 95.88 201 ALA A C 1
ATOM 1485 O O . ALA A 1 201 ? 4.920 3.675 -14.248 1.00 95.88 201 ALA A O 1
ATOM 1486 N N . ARG A 1 202 ? 3.449 5.370 -14.426 1.00 96.94 202 ARG A N 1
ATOM 1487 C CA . ARG A 1 202 ? 4.354 6.415 -13.939 1.00 96.94 202 ARG A CA 1
ATOM 1488 C C . ARG A 1 202 ? 4.764 6.165 -12.490 1.00 96.94 202 ARG A C 1
ATOM 1490 O O . ARG A 1 202 ? 5.955 6.108 -12.205 1.00 96.94 202 ARG A O 1
ATOM 1497 N N . ALA A 1 203 ? 3.797 5.916 -11.606 1.00 91.56 203 ALA A N 1
ATOM 1498 C CA . ALA A 1 203 ? 4.071 5.602 -10.205 1.00 91.56 203 ALA A CA 1
ATOM 1499 C C . ALA A 1 203 ? 4.905 4.315 -10.047 1.00 91.56 203 ALA A C 1
ATOM 1501 O O . ALA A 1 203 ? 5.732 4.201 -9.142 1.00 91.56 203 ALA A O 1
ATOM 1502 N N . ALA A 1 204 ? 4.707 3.321 -10.919 1.00 92.12 204 ALA A N 1
ATOM 1503 C CA . ALA A 1 204 ? 5.543 2.129 -10.941 1.00 92.12 204 ALA A CA 1
ATOM 1504 C C . ALA A 1 204 ? 6.986 2.447 -11.347 1.00 92.12 204 ALA A C 1
ATOM 1506 O O . ALA A 1 204 ? 7.884 2.024 -10.629 1.00 92.12 204 ALA A O 1
ATOM 1507 N N . ALA A 1 205 ? 7.202 3.214 -12.417 1.00 93.56 205 ALA A N 1
ATOM 1508 C CA . ALA A 1 205 ? 8.533 3.615 -12.873 1.00 93.56 205 ALA A CA 1
ATOM 1509 C C . ALA A 1 205 ? 9.290 4.450 -11.818 1.00 93.56 205 ALA A C 1
ATOM 1511 O O . ALA A 1 205 ? 10.437 4.139 -11.493 1.00 93.56 205 ALA A O 1
ATOM 1512 N N . GLU A 1 206 ? 8.633 5.444 -11.213 1.00 93.12 206 GLU A N 1
ATOM 1513 C CA . GLU A 1 206 ? 9.245 6.345 -10.224 1.00 93.12 206 GLU A CA 1
ATOM 1514 C C . GLU A 1 206 ? 9.800 5.596 -9.003 1.00 93.12 206 GLU A C 1
ATOM 1516 O O . GLU A 1 206 ? 10.871 5.939 -8.503 1.00 93.12 206 GLU A O 1
ATOM 1521 N N . ARG A 1 207 ? 9.133 4.518 -8.561 1.00 87.94 207 ARG A N 1
ATOM 1522 C CA . ARG A 1 207 ? 9.604 3.675 -7.442 1.00 87.94 207 ARG A CA 1
ATOM 1523 C C . ARG A 1 207 ? 10.971 3.040 -7.683 1.00 87.94 207 ARG A C 1
ATOM 1525 O O . ARG A 1 207 ? 11.654 2.717 -6.717 1.00 87.94 207 ARG A O 1
ATOM 1532 N N . PHE A 1 208 ? 11.359 2.869 -8.942 1.00 90.12 208 PHE A N 1
ATOM 1533 C CA . PHE A 1 208 ? 12.648 2.302 -9.330 1.00 90.12 208 PHE A CA 1
ATOM 1534 C C . PHE A 1 208 ? 13.627 3.369 -9.837 1.00 90.12 208 PHE A C 1
ATOM 1536 O O . PHE A 1 208 ? 14.685 3.030 -10.356 1.00 90.12 208 PHE A O 1
ATOM 1543 N N . GLY A 1 209 ? 13.305 4.658 -9.672 1.00 89.94 209 GLY A N 1
ATOM 1544 C CA . GLY A 1 209 ? 14.138 5.759 -10.158 1.00 89.94 209 GLY A CA 1
ATOM 1545 C C . GLY A 1 209 ? 14.081 5.936 -11.676 1.00 89.94 209 GLY A C 1
ATOM 1546 O O . GLY A 1 209 ? 15.047 6.414 -12.264 1.00 89.94 209 GLY A O 1
ATOM 1547 N N . CYS A 1 210 ? 12.974 5.528 -12.300 1.00 92.38 210 CYS A N 1
ATOM 1548 C CA . CYS A 1 210 ? 12.726 5.696 -13.726 1.00 92.38 210 CYS A CA 1
ATOM 1549 C C . CYS A 1 210 ? 11.721 6.813 -14.000 1.00 92.38 210 CYS A C 1
ATOM 1551 O O . CYS A 1 210 ? 10.703 6.937 -13.322 1.00 92.38 210 CYS A O 1
ATOM 1553 N N . GLU A 1 211 ? 11.958 7.566 -15.065 1.00 93.81 211 GLU A N 1
ATOM 1554 C CA . GLU A 1 211 ? 11.036 8.550 -15.616 1.00 93.81 211 GLU A CA 1
ATOM 1555 C C . GLU A 1 211 ? 10.209 7.913 -16.744 1.00 93.81 211 GLU A C 1
ATOM 1557 O O . GLU A 1 211 ? 10.757 7.372 -17.704 1.00 93.81 211 GLU A O 1
ATOM 1562 N N . LEU A 1 212 ? 8.879 7.977 -16.655 1.00 95.00 212 LEU A N 1
ATOM 1563 C CA . LEU A 1 212 ? 7.986 7.541 -17.732 1.00 95.00 212 LEU A CA 1
ATOM 1564 C C . LEU A 1 212 ? 7.700 8.711 -18.685 1.00 95.00 212 LEU A C 1
ATOM 1566 O O . LEU A 1 212 ? 7.110 9.712 -18.269 1.00 95.00 212 LEU A O 1
ATOM 1570 N N . ARG A 1 213 ? 8.031 8.568 -19.972 1.00 95.81 213 ARG A N 1
ATOM 1571 C CA . ARG A 1 213 ? 7.734 9.557 -21.017 1.00 95.81 213 ARG A CA 1
ATOM 1572 C C . ARG A 1 213 ? 6.796 8.978 -22.067 1.00 95.81 213 ARG A C 1
ATOM 1574 O O . ARG A 1 213 ? 7.030 7.917 -22.628 1.00 95.81 213 ARG A O 1
ATOM 1581 N N . VAL A 1 214 ? 5.726 9.708 -22.363 1.00 96.31 214 VAL A N 1
ATOM 1582 C CA . VAL A 1 214 ? 4.792 9.343 -23.432 1.00 96.31 214 VAL A CA 1
ATOM 1583 C C . VAL A 1 214 ? 5.317 9.914 -24.744 1.00 96.31 214 VAL A C 1
ATOM 1585 O O . VAL A 1 214 ? 5.478 11.125 -24.857 1.00 96.31 214 VAL A O 1
ATOM 1588 N N . THR A 1 215 ? 5.575 9.060 -25.730 1.00 95.44 215 THR A N 1
ATOM 1589 C CA . THR A 1 215 ? 6.073 9.462 -27.061 1.00 95.44 215 THR A CA 1
ATOM 1590 C C . THR A 1 215 ? 4.965 9.470 -28.106 1.00 95.44 215 THR A C 1
ATOM 1592 O O . THR A 1 215 ? 5.009 10.226 -29.078 1.00 95.44 215 THR A O 1
ATOM 1595 N N . ARG A 1 216 ? 3.915 8.675 -27.882 1.00 95.94 216 ARG A N 1
ATOM 1596 C CA . ARG A 1 216 ? 2.730 8.610 -28.736 1.00 95.94 216 ARG A CA 1
ATOM 1597 C C . ARG A 1 216 ? 1.467 8.433 -27.900 1.00 95.94 216 ARG A C 1
ATOM 1599 O O . ARG A 1 216 ? 1.460 7.675 -26.933 1.00 95.94 216 ARG A O 1
ATOM 1606 N N . ARG A 1 217 ? 0.386 9.115 -28.281 1.00 97.06 217 ARG A N 1
ATOM 1607 C CA . ARG A 1 217 ? -0.937 9.009 -27.652 1.00 97.06 217 ARG A CA 1
ATOM 1608 C C . ARG A 1 217 ? -2.007 8.846 -28.722 1.00 97.06 217 ARG A C 1
ATOM 1610 O O . ARG A 1 217 ? -2.117 9.680 -29.615 1.00 97.06 217 ARG A O 1
ATOM 1617 N N . ASP A 1 218 ? -2.764 7.757 -28.647 1.00 94.56 218 ASP A N 1
ATOM 1618 C CA . ASP A 1 218 ? -3.875 7.443 -29.553 1.00 94.56 218 ASP A CA 1
ATOM 1619 C C . ASP A 1 218 ? -3.461 7.510 -31.036 1.00 94.56 218 ASP A C 1
ATOM 1621 O O . ASP A 1 218 ? -4.141 8.081 -31.888 1.00 94.56 218 ASP A O 1
ATOM 1625 N N . GLY A 1 219 ? -2.277 6.965 -31.337 1.00 93.12 219 GLY A N 1
ATOM 1626 C CA . GLY A 1 219 ? -1.697 6.958 -32.682 1.00 93.12 219 GLY A CA 1
ATOM 1627 C C . GLY A 1 219 ? -1.014 8.263 -33.112 1.00 93.12 219 GLY A C 1
ATOM 1628 O O . GLY A 1 219 ? -0.412 8.293 -34.182 1.00 93.12 219 GLY A O 1
ATOM 1629 N N . ARG A 1 220 ? -1.051 9.330 -32.302 1.00 94.88 220 ARG A N 1
ATOM 1630 C CA . ARG A 1 220 ? -0.391 10.613 -32.600 1.00 94.88 220 ARG A CA 1
ATOM 1631 C C . ARG A 1 220 ? 0.937 10.735 -31.863 1.00 94.88 220 ARG A C 1
ATOM 1633 O O . ARG A 1 220 ? 0.967 10.624 -30.639 1.00 94.88 220 ARG A O 1
ATOM 1640 N N . GLY A 1 221 ? 2.023 10.947 -32.605 1.00 93.62 221 GLY A N 1
ATOM 1641 C CA . GLY A 1 221 ? 3.324 11.274 -32.019 1.00 93.62 221 GLY A CA 1
ATOM 1642 C C . GLY A 1 221 ? 3.265 12.608 -31.276 1.00 93.62 221 GLY A C 1
ATOM 1643 O O . GLY A 1 221 ? 2.524 13.506 -31.677 1.00 93.62 221 GLY A O 1
ATOM 1644 N N . LEU A 1 222 ? 4.008 12.708 -30.180 1.00 93.00 222 LEU A N 1
ATOM 1645 C CA . LEU A 1 222 ? 4.185 13.946 -29.431 1.00 93.00 222 LEU A CA 1
ATOM 1646 C C . LEU A 1 222 ? 5.535 14.565 -29.797 1.00 93.00 222 LEU A C 1
ATOM 1648 O O . LEU A 1 222 ? 6.510 13.843 -30.001 1.00 93.00 222 LEU A O 1
ATOM 1652 N N . ASP A 1 223 ? 5.594 15.895 -29.860 1.00 93.19 223 ASP A N 1
ATOM 1653 C CA . ASP A 1 223 ? 6.855 16.609 -30.047 1.00 93.19 223 ASP A CA 1
ATOM 1654 C C . ASP A 1 223 ? 7.706 16.443 -28.784 1.00 93.19 223 ASP A C 1
ATOM 1656 O O . ASP A 1 223 ? 7.417 17.015 -27.731 1.00 93.19 223 ASP A O 1
ATOM 1660 N N . ILE A 1 224 ? 8.739 15.612 -28.887 1.00 90.75 224 ILE A N 1
ATOM 1661 C CA . ILE A 1 224 ? 9.658 15.302 -27.795 1.00 90.75 224 ILE A CA 1
ATOM 1662 C C . ILE A 1 224 ? 11.081 15.693 -28.175 1.00 90.75 224 ILE A C 1
ATOM 1664 O O . ILE A 1 224 ? 11.479 15.672 -29.339 1.00 90.75 224 ILE A O 1
ATOM 1668 N N . THR A 1 225 ? 11.878 16.021 -27.167 1.00 87.38 225 THR A N 1
ATOM 1669 C CA . THR A 1 225 ? 13.314 16.218 -27.334 1.00 87.38 225 THR A CA 1
ATOM 1670 C C . THR A 1 225 ? 14.007 14.871 -27.560 1.00 87.38 225 THR A C 1
ATOM 1672 O O . THR A 1 225 ? 13.697 13.868 -26.912 1.00 87.38 225 THR A O 1
ATOM 1675 N N . GLY A 1 226 ? 14.953 14.839 -28.500 1.00 83.06 226 GLY A N 1
ATOM 1676 C CA . GLY A 1 226 ? 15.747 13.650 -28.835 1.00 83.06 226 GLY A CA 1
ATOM 1677 C C . GLY A 1 226 ? 16.941 13.408 -27.905 1.00 83.06 226 GLY A C 1
ATOM 1678 O O . GLY A 1 226 ? 17.906 12.770 -28.314 1.00 83.06 226 GLY A O 1
ATOM 1679 N N . ASP A 1 227 ? 16.933 13.962 -26.689 1.00 85.81 227 ASP A N 1
ATOM 1680 C CA . ASP A 1 227 ? 17.969 13.677 -25.696 1.00 85.81 227 ASP A CA 1
ATOM 1681 C C . ASP A 1 227 ? 17.907 12.199 -25.301 1.00 85.81 227 ASP A C 1
ATOM 1683 O O . ASP A 1 227 ? 16.823 11.634 -25.233 1.00 85.81 227 ASP A O 1
ATOM 1687 N N . LEU A 1 228 ? 19.042 11.551 -25.054 1.00 80.75 228 LEU A N 1
ATOM 1688 C CA . LEU A 1 228 ? 19.080 10.152 -24.625 1.00 80.75 228 LEU A CA 1
ATOM 1689 C C . LEU A 1 228 ? 19.305 10.089 -23.117 1.00 80.75 228 LEU A C 1
ATOM 1691 O O . LEU A 1 228 ? 20.232 10.710 -22.597 1.00 80.75 228 LEU A O 1
ATOM 1695 N N . ARG A 1 229 ? 18.453 9.332 -22.423 1.00 85.44 229 ARG A N 1
ATOM 1696 C CA . ARG A 1 229 ? 18.460 9.204 -20.965 1.00 85.44 229 ARG A CA 1
ATOM 1697 C C . ARG A 1 229 ? 18.260 7.752 -20.558 1.00 85.44 229 ARG A C 1
ATOM 1699 O O . ARG A 1 229 ? 17.282 7.120 -20.941 1.00 85.44 229 ARG A O 1
ATOM 1706 N N . ALA A 1 230 ? 19.216 7.241 -19.791 1.00 83.69 230 ALA A N 1
ATOM 1707 C CA . ALA A 1 230 ? 19.269 5.856 -19.328 1.00 83.69 230 ALA A CA 1
ATOM 1708 C C . ALA A 1 230 ? 18.216 5.542 -18.248 1.00 83.69 230 ALA A C 1
ATOM 1710 O O . ALA A 1 230 ? 17.867 4.386 -18.018 1.00 83.69 230 ALA A O 1
ATOM 1711 N N . ASP A 1 231 ? 17.711 6.582 -17.591 1.00 87.38 231 ASP A N 1
ATOM 1712 C CA . ASP A 1 231 ? 16.680 6.546 -16.563 1.00 87.38 231 ASP A CA 1
ATOM 1713 C C . ASP A 1 231 ? 15.270 6.773 -17.122 1.00 87.38 231 ASP A C 1
ATOM 1715 O O . ASP A 1 231 ? 14.334 6.937 -16.347 1.00 87.38 231 ASP A O 1
ATOM 1719 N N . ARG A 1 232 ? 15.086 6.785 -18.450 1.00 91.62 232 ARG A N 1
ATOM 1720 C CA . ARG A 1 232 ? 13.796 7.087 -19.076 1.00 91.62 232 ARG A CA 1
ATOM 1721 C C . ARG A 1 232 ? 13.210 5.904 -19.839 1.00 91.62 232 ARG A C 1
ATOM 1723 O O . ARG A 1 232 ? 13.891 5.228 -20.608 1.00 91.62 232 ARG A O 1
ATOM 1730 N N . ILE A 1 233 ? 11.911 5.697 -19.651 1.00 93.00 233 ILE A N 1
ATOM 1731 C CA . ILE A 1 233 ? 11.104 4.693 -20.341 1.00 93.00 233 ILE A CA 1
ATOM 1732 C C . ILE A 1 233 ? 10.129 5.422 -21.255 1.00 93.00 233 ILE A C 1
ATOM 1734 O O . ILE A 1 233 ? 9.236 6.128 -20.784 1.00 93.00 233 ILE A O 1
ATOM 1738 N N . ASP A 1 234 ? 10.281 5.215 -22.555 1.00 93.81 234 ASP A N 1
ATOM 1739 C CA . ASP A 1 234 ? 9.399 5.787 -23.562 1.00 93.81 234 ASP A CA 1
ATOM 1740 C C . ASP A 1 234 ? 8.232 4.825 -23.856 1.00 93.81 234 ASP A C 1
ATOM 1742 O O . ASP A 1 234 ? 8.440 3.629 -24.080 1.00 93.81 234 ASP A O 1
ATOM 1746 N N . VAL A 1 235 ? 6.992 5.326 -23.833 1.00 95.50 235 VAL A N 1
ATOM 1747 C CA . VAL A 1 235 ? 5.773 4.514 -23.995 1.00 95.50 235 VAL A CA 1
ATOM 1748 C C . VAL A 1 235 ? 4.777 5.099 -24.998 1.00 95.50 235 VAL A C 1
ATOM 1750 O O . VAL A 1 235 ? 4.629 6.318 -25.122 1.00 95.50 235 VAL A O 1
ATOM 1753 N N . GLU A 1 236 ? 4.023 4.216 -25.659 1.00 95.69 236 GLU A N 1
ATOM 1754 C CA . GLU A 1 236 ? 2.809 4.569 -26.405 1.00 95.69 236 GLU A CA 1
ATOM 1755 C C . GLU A 1 236 ? 1.574 4.342 -25.530 1.00 95.69 236 GLU A C 1
ATOM 1757 O O . GLU A 1 236 ? 1.408 3.275 -24.928 1.00 95.69 236 GLU A O 1
ATOM 1762 N N . LEU A 1 237 ? 0.677 5.329 -25.515 1.00 96.06 237 LEU A N 1
ATOM 1763 C CA . LEU A 1 237 ? -0.639 5.217 -24.905 1.00 96.06 237 LEU A CA 1
ATOM 1764 C C . LEU A 1 237 ? -1.738 5.044 -25.953 1.00 96.06 237 LEU A C 1
ATOM 1766 O O . LEU A 1 237 ? -1.740 5.724 -26.980 1.00 96.06 237 LEU A O 1
ATOM 1770 N N . ARG A 1 238 ? -2.724 4.205 -25.639 1.00 95.00 238 ARG A N 1
ATOM 1771 C CA . ARG A 1 238 ? -4.008 4.134 -26.344 1.00 95.00 238 ARG A CA 1
ATOM 1772 C C . ARG A 1 238 ? -5.138 4.048 -25.334 1.00 95.00 238 ARG A C 1
ATOM 1774 O O . ARG A 1 238 ? -5.086 3.214 -24.432 1.00 95.00 238 ARG A O 1
ATOM 1781 N N . ASP A 1 239 ? -6.112 4.942 -25.442 1.00 92.88 239 ASP A N 1
ATOM 1782 C CA . ASP A 1 239 ? -7.240 5.055 -24.511 1.00 92.88 239 ASP A CA 1
ATOM 1783 C C . ASP A 1 239 ? -6.787 5.180 -23.036 1.00 92.88 239 ASP A C 1
ATOM 1785 O O . ASP A 1 239 ? -7.441 4.705 -22.107 1.00 92.88 239 ASP A O 1
ATOM 1789 N N . GLY A 1 240 ? -5.623 5.808 -22.815 1.00 92.75 240 GLY A N 1
ATOM 1790 C CA . GLY A 1 240 ? -5.009 5.991 -21.493 1.00 92.75 240 GLY A CA 1
ATOM 1791 C C . GLY A 1 240 ? -4.235 4.786 -20.940 1.00 92.75 240 GLY A C 1
ATOM 1792 O O . GLY A 1 240 ? -3.771 4.847 -19.798 1.00 92.75 240 GLY A O 1
ATOM 1793 N N . PHE A 1 241 ? -4.071 3.717 -21.724 1.00 95.25 241 PHE A N 1
ATOM 1794 C CA . PHE A 1 241 ? -3.309 2.521 -21.357 1.00 95.25 241 PHE A CA 1
ATOM 1795 C C . PHE A 1 241 ? -1.984 2.440 -22.104 1.00 95.25 241 PHE A C 1
ATOM 1797 O O . PHE A 1 241 ? -1.920 2.767 -23.285 1.00 95.25 241 PHE A O 1
ATOM 1804 N N . VAL A 1 242 ? -0.945 1.946 -21.435 1.00 95.56 242 VAL A N 1
ATOM 1805 C CA . VAL A 1 242 ? 0.354 1.648 -22.049 1.00 95.56 242 VAL A CA 1
ATOM 1806 C C . VAL A 1 242 ? 0.209 0.442 -22.971 1.00 95.56 242 VAL A C 1
ATOM 1808 O O . VAL A 1 242 ? -0.025 -0.671 -22.504 1.00 95.56 242 VAL A O 1
ATOM 1811 N N . VAL A 1 243 ? 0.355 0.652 -24.277 1.00 95.38 243 VAL A N 1
ATOM 1812 C CA . VAL A 1 243 ? 0.193 -0.410 -25.288 1.00 95.38 243 VAL A CA 1
ATOM 1813 C C . VAL A 1 243 ? 1.504 -0.868 -25.908 1.00 95.38 243 VAL A C 1
ATOM 1815 O O . VAL A 1 243 ? 1.563 -1.985 -26.419 1.00 95.38 243 VAL A O 1
ATOM 1818 N N . ALA A 1 244 ? 2.548 -0.042 -25.834 1.00 93.94 244 ALA A N 1
ATOM 1819 C CA . ALA A 1 244 ? 3.884 -0.389 -26.296 1.00 93.94 244 ALA A CA 1
ATOM 1820 C C . ALA A 1 244 ? 4.958 0.339 -25.479 1.00 93.94 244 ALA A C 1
ATOM 1822 O O . ALA A 1 244 ? 4.730 1.433 -24.957 1.00 93.94 244 ALA A O 1
ATOM 1823 N N . LEU A 1 245 ? 6.136 -0.278 -25.410 1.00 93.25 245 LEU A N 1
ATOM 1824 C CA . LEU A 1 245 ? 7.383 0.371 -25.011 1.00 93.25 245 LEU A CA 1
ATOM 1825 C C . LEU A 1 245 ? 8.097 0.767 -26.304 1.00 93.25 245 LEU A C 1
ATOM 1827 O O . LEU A 1 245 ? 8.288 -0.090 -27.165 1.00 93.25 245 LEU A O 1
ATOM 1831 N N . THR A 1 246 ? 8.434 2.042 -26.479 1.00 89.06 246 THR A N 1
ATOM 1832 C CA . THR A 1 246 ? 9.046 2.520 -27.724 1.00 89.06 246 THR A CA 1
ATOM 1833 C C . THR A 1 246 ? 10.562 2.563 -27.597 1.00 89.06 246 THR A C 1
ATOM 1835 O O . THR A 1 246 ? 11.097 3.162 -26.669 1.00 89.06 246 THR A O 1
ATOM 1838 N N . ASP A 1 247 ? 11.250 1.960 -28.564 1.00 74.12 247 ASP A N 1
ATOM 1839 C CA . ASP A 1 247 ? 12.704 1.773 -28.545 1.00 74.12 247 ASP A CA 1
ATOM 1840 C C . ASP A 1 247 ? 13.497 2.930 -29.158 1.00 74.12 247 ASP A C 1
ATOM 1842 O O . ASP A 1 247 ? 14.693 2.779 -29.399 1.00 74.12 247 ASP A O 1
ATOM 1846 N N . GLU A 1 248 ? 12.877 4.083 -29.421 1.00 66.06 248 GLU A N 1
ATOM 1847 C CA . GLU A 1 248 ? 13.528 5.173 -30.168 1.00 66.06 248 GLU A CA 1
ATOM 1848 C C . GLU A 1 248 ? 14.805 5.722 -29.486 1.00 66.06 248 GLU A C 1
ATOM 1850 O O . GLU A 1 248 ? 15.581 6.424 -30.128 1.00 66.06 248 GLU A O 1
ATOM 1855 N N . GLY A 1 249 ? 15.099 5.325 -28.237 1.00 54.72 249 GLY A N 1
ATOM 1856 C CA . GLY A 1 249 ? 16.397 5.529 -27.572 1.00 54.72 249 GLY A CA 1
ATOM 1857 C C . GLY A 1 249 ? 17.182 4.267 -27.161 1.00 54.72 249 GLY A C 1
ATOM 1858 O O . GLY A 1 249 ? 18.251 4.402 -26.573 1.00 54.72 249 GLY A O 1
ATOM 1859 N N . TRP A 1 250 ? 16.684 3.053 -27.425 1.00 51.44 250 TRP A N 1
ATOM 1860 C CA . TRP A 1 250 ? 17.187 1.796 -26.837 1.00 51.44 250 TRP A CA 1
ATOM 1861 C C . TRP A 1 250 ? 18.050 0.936 -27.769 1.00 51.44 250 TRP A C 1
ATOM 1863 O O . TRP A 1 250 ? 18.977 0.264 -27.313 1.00 51.44 250 TRP A O 1
ATOM 1873 N N . THR A 1 251 ? 17.769 0.920 -29.073 1.00 51.78 251 THR A N 1
ATOM 1874 C CA . THR A 1 251 ? 18.402 -0.019 -30.021 1.00 51.78 251 THR A CA 1
ATOM 1875 C C . THR A 1 251 ? 19.893 0.227 -30.258 1.00 51.78 251 THR A C 1
ATOM 1877 O O . THR A 1 251 ? 20.574 -0.651 -30.783 1.00 51.78 251 THR A O 1
ATOM 1880 N N . SER A 1 252 ? 20.440 1.368 -29.837 1.00 50.78 252 SER A N 1
ATOM 1881 C CA . SER A 1 252 ? 21.877 1.655 -29.932 1.00 50.78 252 SER A CA 1
ATOM 1882 C C . SER A 1 252 ? 22.716 1.077 -28.781 1.00 50.78 252 SER A C 1
ATOM 1884 O O . SER A 1 252 ? 23.942 1.127 -28.864 1.00 50.78 252 SER A O 1
ATOM 1886 N N . TYR A 1 253 ? 22.096 0.493 -27.745 1.00 50.56 253 TYR A N 1
ATOM 1887 C CA . TYR A 1 253 ? 22.779 0.016 -26.529 1.00 50.56 253 TYR A CA 1
ATOM 1888 C C . TYR A 1 253 ? 22.588 -1.476 -26.228 1.00 50.56 253 TYR A C 1
ATOM 1890 O O . TYR A 1 253 ? 22.781 -1.900 -25.086 1.00 50.56 253 TYR A O 1
ATOM 1898 N N . ALA A 1 254 ? 22.256 -2.305 -27.224 1.00 53.03 254 ALA A N 1
ATOM 1899 C CA . ALA A 1 254 ? 22.415 -3.747 -27.045 1.00 53.03 254 ALA A CA 1
ATOM 1900 C C . ALA A 1 254 ? 23.873 -4.012 -26.614 1.00 53.03 254 ALA A C 1
ATOM 1902 O O . ALA A 1 254 ? 24.790 -3.547 -27.303 1.00 53.03 254 ALA A O 1
ATOM 1903 N N . PRO A 1 255 ? 24.119 -4.679 -25.468 1.00 52.47 255 PRO A N 1
ATOM 1904 C CA . PRO A 1 255 ? 25.474 -4.925 -25.009 1.00 52.47 255 PRO A CA 1
ATOM 1905 C C . PRO A 1 255 ? 26.211 -5.673 -26.116 1.00 52.47 255 PRO A C 1
ATOM 1907 O O . PRO A 1 255 ? 25.823 -6.780 -26.493 1.00 52.47 255 PRO A O 1
ATOM 1910 N N . MET A 1 256 ? 27.253 -5.046 -26.670 1.00 46.16 256 MET A N 1
ATOM 1911 C CA . MET A 1 256 ? 28.152 -5.716 -27.604 1.00 46.16 256 MET A CA 1
ATOM 1912 C C . MET A 1 256 ? 28.591 -7.031 -26.949 1.00 46.16 256 MET A C 1
ATOM 1914 O O . MET A 1 256 ? 28.996 -7.000 -25.780 1.00 46.16 256 MET A O 1
ATOM 1918 N N . PRO A 1 257 ? 28.500 -8.179 -27.644 1.00 54.12 257 PRO A N 1
ATOM 1919 C CA . PRO A 1 257 ? 28.914 -9.448 -27.068 1.00 54.12 257 PRO A CA 1
ATOM 1920 C C . PRO A 1 257 ? 30.368 -9.316 -26.609 1.00 54.12 257 PRO A C 1
ATOM 1922 O O . PRO A 1 257 ? 31.259 -9.039 -27.418 1.00 54.12 257 PRO A O 1
ATOM 1925 N N . ARG A 1 258 ? 30.604 -9.457 -25.298 1.00 50.97 258 ARG A N 1
ATOM 1926 C CA . ARG A 1 258 ? 31.965 -9.537 -24.759 1.00 50.97 258 ARG A CA 1
ATOM 1927 C C . ARG A 1 258 ? 32.587 -10.813 -25.340 1.00 50.97 258 ARG A C 1
ATOM 1929 O O . ARG A 1 258 ? 32.021 -11.889 -25.159 1.00 50.97 258 ARG A O 1
ATOM 1936 N N . LYS A 1 259 ? 33.667 -10.662 -26.112 1.00 53.16 259 LYS A N 1
ATOM 1937 C CA . LYS A 1 259 ? 34.465 -11.785 -26.627 1.00 53.16 259 LYS A CA 1
ATOM 1938 C C . LYS A 1 259 ? 35.261 -12.442 -25.511 1.00 53.16 259 LYS A C 1
ATOM 1940 O O . LYS A 1 259 ? 35.695 -11.694 -24.606 1.00 53.16 259 LYS A O 1
#

Radius of gyration: 29.36 Å; chains: 1; bounding box: 63×76×87 Å

pLDDT: mean 79.83, std 18.65, range [41.94, 98.38]

Secondary structure (DSSP, 8-state):
--PPPPPPPP----------------------------------PPPPPTT-EEEHHHHTTSPTT-EEEEEEEEEEETTEEEEESSB-S-SS--B-S-EEEEES--GGGS--EEETTEEEEEEEEEEEEEETTEEEEEEEE--S--------S-------PPP-------SS--BSS--SS--SPPS-BGGGGTT-BHHHHHHHHHTTT-EEEEEEETTEEP-------TTEEEEEEETTEEEEE--TTTGGGSPPPP-

Organism: NCBI:txid1162706